Protein AF-A0A139WBG2-F1 (afdb_monomer)

Nearest PDB structures (foldseek):
  6rqj-assembly1_E  TM=6.134E-01  e=6.778E-02  Rhipicephalus pulchellus
  5nb8-assembly2_B  TM=4.251E-01  e=5.035E+00  Rattus norvegicus
  4j34-assembly1_A  TM=3.913E-01  e=3.674E+00  Saccharomyces cerevisiae S288C

Structure (mmCIF, N/CA/C/O backbone):
data_AF-A0A139WBG2-F1
#
_entry.id   AF-A0A139WBG2-F1
#
loop_
_atom_site.group_PDB
_atom_site.id
_atom_site.type_symbol
_atom_site.label_atom_id
_atom_site.label_alt_id
_atom_site.label_comp_id
_atom_site.label_asym_id
_atom_site.label_entity_id
_atom_site.label_seq_id
_atom_site.pdbx_PDB_ins_code
_atom_site.Cartn_x
_atom_site.Cartn_y
_atom_site.Cartn_z
_atom_site.occupancy
_atom_site.B_iso_or_equiv
_atom_site.auth_seq_id
_atom_site.auth_comp_id
_atom_site.auth_asym_id
_atom_site.auth_atom_id
_atom_site.pdbx_PDB_model_num
ATOM 1 N N . MET A 1 1 ? -24.222 24.864 21.098 1.00 53.47 1 MET A N 1
ATOM 2 C CA . MET A 1 1 ? -23.889 23.738 20.200 1.00 53.47 1 MET A CA 1
ATOM 3 C C . MET A 1 1 ? -25.141 22.890 20.053 1.00 53.47 1 MET A C 1
ATOM 5 O O . MET A 1 1 ? -25.664 22.460 21.075 1.00 53.47 1 MET A O 1
ATOM 9 N N . ASN A 1 2 ? -25.688 22.770 18.840 1.00 74.06 2 ASN A N 1
ATOM 10 C CA . ASN A 1 2 ? -26.950 22.060 18.614 1.00 74.06 2 ASN A CA 1
ATOM 11 C C . ASN A 1 2 ? -26.746 20.546 18.732 1.00 74.06 2 ASN A C 1
ATOM 13 O O . ASN A 1 2 ? -25.669 20.030 18.441 1.00 74.06 2 ASN A O 1
ATOM 17 N N . ILE A 1 3 ? -27.803 19.838 19.135 1.00 71.94 3 ILE A N 1
ATOM 18 C CA . ILE A 1 3 ? -27.816 18.375 19.317 1.00 71.94 3 ILE A CA 1
ATOM 19 C C . ILE A 1 3 ? -27.299 17.653 18.060 1.00 71.94 3 ILE A C 1
ATOM 21 O O . ILE A 1 3 ? -26.568 16.668 18.159 1.00 71.94 3 ILE A O 1
ATOM 25 N N . PHE A 1 4 ? -27.594 18.202 16.880 1.00 59.41 4 PHE A N 1
ATOM 26 C CA . PHE A 1 4 ? -27.116 17.696 15.595 1.00 59.41 4 PHE A CA 1
ATOM 27 C C . PHE A 1 4 ? -25.586 17.675 15.486 1.00 59.41 4 PHE A C 1
ATOM 29 O O . PHE A 1 4 ? -25.009 16.691 15.032 1.00 59.41 4 PHE A O 1
ATOM 36 N N . THR A 1 5 ? -24.914 18.726 15.960 1.00 70.00 5 THR A N 1
ATOM 37 C CA . THR A 1 5 ? -23.453 18.842 15.891 1.00 70.00 5 THR A CA 1
ATOM 38 C C . THR A 1 5 ? -22.781 17.830 16.817 1.00 70.00 5 THR A C 1
ATOM 40 O O . THR A 1 5 ? -21.802 17.199 16.435 1.00 70.00 5 THR A O 1
ATOM 43 N N . THR A 1 6 ? -23.338 17.598 18.011 1.00 76.31 6 THR A N 1
ATOM 44 C CA . THR A 1 6 ? -22.822 16.568 18.927 1.00 76.31 6 THR A CA 1
ATOM 45 C C . THR A 1 6 ? -23.033 15.152 18.400 1.00 76.31 6 THR A C 1
ATOM 47 O O . THR A 1 6 ? -22.135 14.325 18.538 1.00 76.31 6 THR A O 1
ATOM 50 N N . VAL A 1 7 ? -24.177 14.867 17.767 1.00 73.12 7 VAL A N 1
ATOM 51 C CA . VAL A 1 7 ? -24.454 13.547 17.174 1.00 73.12 7 VAL A CA 1
ATOM 52 C C . VAL A 1 7 ? -23.533 13.277 15.984 1.00 73.12 7 VAL A C 1
ATOM 54 O O . VAL A 1 7 ? -23.017 12.166 15.864 1.00 73.12 7 VAL A O 1
ATOM 57 N N . LEU A 1 8 ? -23.260 14.283 15.149 1.00 72.25 8 LEU A N 1
ATOM 58 C CA . LEU A 1 8 ? -22.339 14.154 14.019 1.00 72.25 8 LEU A CA 1
ATOM 59 C C . LEU A 1 8 ? -20.903 13.865 14.487 1.00 72.25 8 LEU A C 1
ATOM 61 O O . LEU A 1 8 ? -20.281 12.926 13.997 1.00 72.25 8 LEU A O 1
ATOM 65 N N . ILE A 1 9 ? -20.404 14.609 15.485 1.00 76.69 9 ILE A N 1
ATOM 66 C CA . ILE A 1 9 ? -19.058 14.408 16.052 1.00 76.69 9 ILE A CA 1
ATOM 67 C C . ILE A 1 9 ? -18.934 13.013 16.677 1.00 76.69 9 ILE A C 1
ATOM 69 O O . ILE A 1 9 ? -17.976 12.296 16.397 1.00 76.69 9 ILE A O 1
ATOM 73 N N . LEU A 1 10 ? -19.924 12.584 17.468 1.00 73.69 10 LEU A N 1
ATOM 74 C CA . LEU A 1 10 ? -19.943 11.239 18.050 1.00 73.69 10 LEU A CA 1
ATOM 75 C C . LEU A 1 10 ? -19.968 10.151 16.972 1.00 73.69 10 LEU A C 1
ATOM 77 O O . LEU A 1 10 ? -19.226 9.180 17.077 1.00 73.69 10 LEU A O 1
ATOM 81 N N . SER A 1 11 ? -20.771 10.323 15.921 1.00 72.38 11 SER A N 1
ATOM 82 C CA . SER A 1 11 ? -20.862 9.351 14.824 1.00 72.38 11 SER A CA 1
ATOM 83 C C . SER A 1 11 ? -19.536 9.223 14.071 1.00 72.38 11 SER A C 1
ATOM 85 O O . SER A 1 11 ? -19.094 8.108 13.795 1.00 72.38 11 SER A O 1
ATOM 87 N N . LEU A 1 12 ? -18.852 10.344 13.816 1.00 6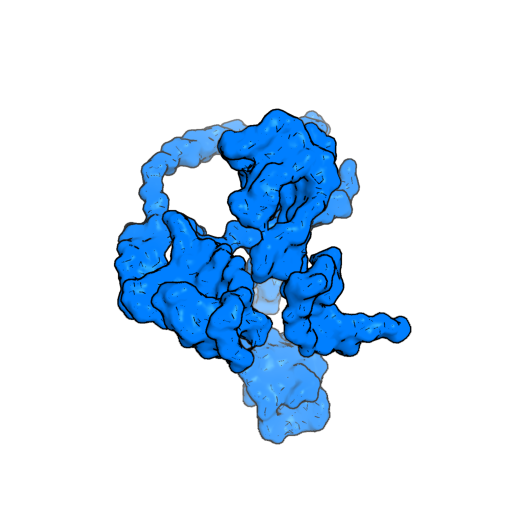9.81 12 LEU A N 1
ATOM 88 C CA . LEU A 1 12 ? -17.524 10.356 13.200 1.00 69.81 12 LEU A CA 1
ATOM 89 C C . LEU A 1 12 ? -16.471 9.699 14.107 1.00 69.81 12 LEU A C 1
ATOM 91 O O . LEU A 1 12 ? -15.699 8.872 13.630 1.00 69.81 12 LEU A O 1
ATOM 95 N N . CYS A 1 13 ? -16.481 9.964 15.419 1.00 68.31 13 CYS A N 1
ATOM 96 C CA . CYS A 1 13 ? -15.581 9.295 16.366 1.00 68.31 13 CYS A CA 1
ATOM 97 C C . CYS A 1 13 ? -15.805 7.772 16.426 1.00 68.31 13 CYS A C 1
ATOM 99 O O . CYS A 1 13 ? -14.842 7.010 16.516 1.00 68.31 13 CYS A O 1
ATOM 101 N N . ILE A 1 14 ? -17.058 7.312 16.361 1.00 66.81 14 ILE A N 1
ATOM 102 C CA . ILE A 1 14 ? -17.399 5.879 16.374 1.00 66.81 14 ILE A CA 1
ATOM 103 C C . ILE A 1 14 ? -16.938 5.192 15.088 1.00 66.81 14 ILE A C 1
ATOM 105 O O . ILE A 1 14 ? -16.367 4.099 15.144 1.00 66.81 14 ILE A O 1
ATOM 109 N N . LEU A 1 15 ? -17.136 5.842 13.939 1.00 62.28 15 LEU A N 1
ATOM 110 C CA . LEU A 1 15 ? -16.690 5.320 12.651 1.00 62.28 15 LEU A CA 1
ATOM 111 C C . LEU A 1 15 ? -15.167 5.109 12.647 1.00 62.28 15 LEU A C 1
ATOM 113 O O . LEU A 1 15 ? -14.704 4.049 12.241 1.00 62.28 15 LEU A O 1
ATOM 117 N N . GLN A 1 16 ? -14.396 6.048 13.204 1.00 60.09 16 GLN A N 1
ATOM 118 C CA . GLN A 1 16 ? -12.930 5.966 13.272 1.00 60.09 16 GLN A CA 1
ATOM 119 C C . GLN A 1 16 ? -12.426 4.895 14.263 1.00 60.09 16 GLN A C 1
ATOM 121 O O . GLN A 1 16 ? -11.514 4.131 13.948 1.00 60.09 16 GLN A O 1
ATOM 126 N N . LEU A 1 17 ? -13.070 4.736 15.428 1.00 58.53 17 LEU A N 1
ATOM 127 C CA . LEU A 1 17 ? -12.736 3.673 16.397 1.00 58.53 17 LEU A CA 1
ATOM 128 C C . LEU A 1 17 ? -12.976 2.253 15.855 1.00 58.53 17 LEU A C 1
ATOM 130 O O . LEU A 1 17 ? -12.392 1.289 16.357 1.00 58.53 17 LEU A O 1
ATOM 134 N N . SER A 1 18 ? -13.822 2.120 14.833 1.00 56.47 18 SER A N 1
ATOM 135 C CA . SER A 1 18 ? -14.112 0.845 14.170 1.00 56.47 18 SER A CA 1
ATOM 136 C C . SER A 1 18 ? -12.921 0.336 13.352 1.00 56.47 18 SER A C 1
ATOM 138 O O . SER A 1 18 ? -12.711 -0.874 13.267 1.00 56.47 18 SER A O 1
ATOM 140 N N . PHE A 1 19 ? -12.105 1.243 12.805 1.00 50.97 19 PHE A N 1
ATOM 141 C CA . PHE A 1 19 ? -10.936 0.896 11.991 1.00 50.97 19 PHE A CA 1
ATOM 142 C C . PHE A 1 19 ? -9.704 0.512 12.829 1.00 50.97 19 PHE A C 1
ATOM 144 O O . PHE A 1 19 ? -8.868 -0.259 12.370 1.00 50.97 19 PHE A O 1
ATOM 151 N N . ALA A 1 20 ? -9.618 0.949 14.089 1.00 49.28 20 ALA A N 1
ATOM 152 C CA . ALA A 1 20 ? -8.428 0.771 14.931 1.00 49.28 20 ALA A CA 1
ATOM 153 C C . ALA A 1 20 ? -8.277 -0.616 15.604 1.00 49.28 20 ALA A C 1
ATOM 155 O O . ALA A 1 20 ? -7.379 -0.804 16.423 1.00 49.28 20 ALA A O 1
ATOM 156 N N . ARG A 1 21 ? -9.157 -1.597 15.338 1.00 48.16 21 ARG A N 1
ATOM 157 C CA . ARG A 1 21 ? -9.234 -2.841 16.143 1.00 48.16 21 ARG A CA 1
ATOM 158 C C . ARG A 1 21 ? -8.716 -4.127 15.511 1.00 48.16 21 ARG A C 1
ATOM 160 O O . ARG A 1 21 ? -8.823 -5.183 16.139 1.00 48.16 21 ARG A O 1
ATOM 167 N N . THR A 1 22 ? -8.119 -4.096 14.329 1.00 51.75 22 THR A N 1
ATOM 168 C CA . THR A 1 22 ? -7.487 -5.307 13.793 1.00 51.75 22 THR A CA 1
ATOM 169 C C . THR A 1 22 ? -6.035 -5.389 14.255 1.00 51.75 22 THR A C 1
ATOM 171 O O . THR A 1 22 ? -5.170 -4.747 13.679 1.00 51.75 22 THR A O 1
ATOM 174 N N . ASN A 1 23 ? -5.754 -6.228 15.263 1.00 61.41 23 ASN A N 1
ATOM 175 C CA . ASN A 1 23 ? -4.396 -6.558 15.747 1.00 61.41 23 ASN A CA 1
ATOM 176 C C . ASN A 1 23 ? -3.537 -7.343 14.720 1.00 61.41 23 ASN A C 1
ATOM 178 O O . ASN A 1 23 ? -2.612 -8.060 15.104 1.00 61.41 23 ASN A O 1
ATOM 182 N N . LEU A 1 24 ? -3.874 -7.287 13.429 1.00 64.44 24 LEU A N 1
ATOM 183 C CA . LEU A 1 24 ? -3.056 -7.865 12.370 1.00 64.44 24 LEU A CA 1
ATOM 184 C C . LEU A 1 24 ? -2.164 -6.770 11.806 1.00 64.44 24 LEU A C 1
ATOM 186 O O . LEU A 1 24 ? -2.666 -5.776 11.281 1.00 64.44 24 LEU A O 1
ATOM 190 N N . LYS A 1 25 ? -0.854 -6.999 11.872 1.00 79.81 25 LYS A N 1
ATOM 191 C CA . LYS A 1 25 ? 0.094 -6.264 11.048 1.00 79.81 25 LYS A CA 1
ATOM 192 C C . LYS A 1 25 ? -0.025 -6.838 9.641 1.00 79.81 25 LYS A C 1
ATOM 194 O O . LYS A 1 25 ? 0.056 -8.053 9.454 1.00 79.81 25 LYS A O 1
ATOM 199 N N . TRP A 1 26 ? -0.286 -5.978 8.671 1.00 84.12 26 TRP A N 1
ATOM 200 C CA . TRP A 1 26 ? -0.299 -6.362 7.272 1.00 84.12 26 TRP A CA 1
ATOM 201 C C . TRP A 1 26 ? 0.645 -5.452 6.500 1.00 84.12 26 TRP A C 1
ATOM 203 O O . TRP A 1 26 ? 0.724 -4.257 6.777 1.00 84.12 26 TRP A O 1
ATOM 213 N N . THR A 1 27 ? 1.352 -6.034 5.543 1.00 86.50 27 THR A N 1
ATOM 214 C CA . THR A 1 27 ? 2.275 -5.322 4.661 1.00 86.50 27 THR A CA 1
ATOM 215 C C . TH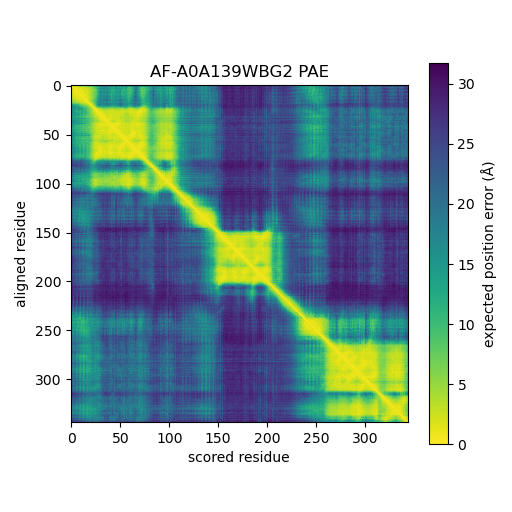R A 1 27 ? 1.857 -5.624 3.234 1.00 86.50 27 THR A C 1
ATOM 217 O O . THR A 1 27 ? 1.818 -6.789 2.839 1.00 86.50 27 THR A O 1
ATOM 220 N N . LEU A 1 28 ? 1.498 -4.595 2.468 1.00 91.00 28 LEU A N 1
ATOM 221 C CA . LEU A 1 28 ? 1.218 -4.738 1.042 1.00 91.00 28 LEU A CA 1
ATOM 222 C C . LEU A 1 28 ? 2.518 -4.550 0.257 1.00 91.00 28 LEU A C 1
ATOM 224 O O . LEU A 1 28 ? 3.119 -3.481 0.291 1.00 91.00 28 LEU A O 1
ATOM 228 N N . MET A 1 29 ? 2.931 -5.594 -0.447 1.00 90.06 29 MET A N 1
ATOM 229 C CA . MET A 1 29 ? 4.071 -5.613 -1.353 1.00 90.06 29 MET A CA 1
ATOM 230 C C . MET A 1 29 ? 3.579 -5.456 -2.790 1.00 90.06 29 MET A C 1
ATOM 232 O O . MET A 1 29 ? 2.580 -6.062 -3.187 1.00 90.06 29 MET A O 1
ATOM 236 N N . LYS A 1 30 ? 4.292 -4.648 -3.572 1.00 90.12 30 LYS A N 1
ATOM 237 C CA . LYS A 1 30 ? 3.992 -4.422 -4.990 1.00 90.12 30 LYS A CA 1
ATOM 238 C C . LYS A 1 30 ? 4.254 -5.681 -5.832 1.00 90.12 30 LYS A C 1
ATOM 240 O O . LYS A 1 30 ? 4.982 -6.567 -5.382 1.00 90.12 30 LYS A O 1
ATOM 245 N N . PRO A 1 31 ? 3.673 -5.778 -7.043 1.00 91.12 31 PRO A N 1
ATOM 246 C CA . PRO A 1 31 ? 3.955 -6.881 -7.951 1.00 91.12 31 PRO A CA 1
ATOM 247 C C . PRO A 1 31 ? 5.451 -6.974 -8.271 1.00 91.12 31 PRO A C 1
ATOM 249 O O . PRO A 1 31 ? 6.064 -6.003 -8.701 1.00 91.12 31 PRO A O 1
ATOM 252 N N . HIS A 1 32 ? 6.037 -8.151 -8.066 1.00 92.31 32 HIS A N 1
ATOM 253 C CA . HIS A 1 32 ? 7.460 -8.373 -8.317 1.00 92.31 32 HIS A CA 1
ATOM 254 C C . HIS A 1 32 ? 7.741 -8.570 -9.825 1.00 92.31 32 HIS A C 1
ATOM 256 O O . HIS A 1 32 ? 6.946 -9.250 -10.486 1.00 92.31 32 HIS A O 1
ATOM 262 N N . PRO A 1 33 ? 8.871 -8.078 -10.380 1.00 90.31 33 PRO A N 1
ATOM 263 C CA . PRO A 1 33 ? 9.203 -8.216 -11.807 1.00 90.31 33 PRO A CA 1
ATOM 264 C C . PRO A 1 33 ? 9.242 -9.665 -12.309 1.00 90.31 33 PRO A C 1
ATOM 266 O O . PRO A 1 33 ? 8.853 -9.951 -13.436 1.00 90.31 33 PRO A O 1
ATOM 269 N N . TRP A 1 34 ? 9.662 -10.606 -11.460 1.00 93.69 34 TRP A N 1
ATOM 270 C CA . TRP A 1 34 ? 9.711 -12.038 -11.794 1.00 93.69 34 TRP A CA 1
ATOM 271 C C . TRP A 1 34 ? 8.370 -12.768 -11.667 1.00 93.69 34 TRP A C 1
ATOM 273 O O . TRP A 1 34 ? 8.331 -13.996 -11.721 1.00 93.69 34 TRP A O 1
ATOM 283 N N . ARG A 1 35 ? 7.249 -12.067 -11.469 1.00 93.81 35 ARG A N 1
ATOM 284 C CA . ARG A 1 35 ? 5.938 -12.723 -11.421 1.00 93.81 35 ARG A CA 1
ATOM 285 C C . ARG A 1 35 ? 5.577 -13.331 -12.780 1.00 93.81 35 ARG A C 1
ATOM 287 O O . ARG A 1 35 ? 5.880 -12.783 -13.834 1.00 93.81 35 ARG A O 1
ATOM 294 N N . LYS A 1 36 ? 4.859 -14.453 -12.754 1.00 92.81 36 LYS A N 1
ATOM 295 C CA . LYS A 1 36 ? 4.222 -15.017 -13.954 1.00 92.81 36 LYS A CA 1
ATOM 296 C C . LYS A 1 36 ? 2.841 -14.387 -14.137 1.00 92.81 36 LYS A C 1
ATOM 298 O O . LYS A 1 36 ? 2.217 -13.990 -13.155 1.00 92.81 36 LYS A O 1
ATOM 303 N N . VAL A 1 37 ? 2.351 -14.326 -15.376 1.00 88.88 37 VAL A N 1
ATOM 304 C CA . VAL A 1 37 ? 0.994 -13.837 -15.679 1.00 88.88 37 VAL A CA 1
ATOM 305 C C . VAL A 1 37 ? -0.029 -14.612 -14.839 1.00 88.88 37 VAL A C 1
ATOM 307 O O . VAL A 1 37 ? -0.014 -15.843 -14.815 1.00 88.88 37 VAL A O 1
ATOM 310 N N . GLY A 1 38 ? -0.877 -13.891 -14.100 1.00 88.69 38 GLY A N 1
ATOM 311 C CA . GLY A 1 38 ? -1.881 -14.481 -13.207 1.00 88.69 38 GLY A CA 1
ATOM 312 C C . GLY A 1 38 ? -1.326 -15.143 -11.938 1.00 88.69 38 GLY A C 1
ATOM 313 O O . GLY A 1 38 ? -2.026 -15.939 -11.317 1.00 88.69 38 GLY A O 1
ATOM 314 N N . ARG A 1 39 ? -0.076 -14.864 -11.549 1.00 95.25 39 ARG A N 1
ATOM 315 C CA . ARG A 1 39 ? 0.541 -15.329 -10.295 1.00 95.25 39 ARG A CA 1
ATOM 316 C C . ARG A 1 39 ? 1.291 -14.189 -9.614 1.00 95.25 39 ARG A C 1
ATOM 318 O O . ARG A 1 39 ? 1.615 -13.183 -10.243 1.00 95.25 39 ARG A O 1
ATOM 325 N N . CYS A 1 40 ? 1.615 -14.377 -8.342 1.00 96.94 40 CYS A N 1
ATOM 326 C CA . CYS A 1 40 ? 2.511 -13.480 -7.621 1.00 96.94 40 CYS A CA 1
ATOM 327 C C . CYS A 1 40 ? 3.881 -14.129 -7.429 1.00 96.94 40 CYS A C 1
ATOM 329 O O . CYS A 1 40 ? 4.053 -15.332 -7.646 1.00 96.94 40 CYS A O 1
ATOM 331 N N . TYR A 1 41 ? 4.862 -13.328 -7.029 1.00 96.88 41 TYR A N 1
ATOM 332 C CA . TYR A 1 41 ? 6.179 -13.803 -6.625 1.00 96.88 41 TYR A CA 1
ATOM 333 C C . TYR A 1 41 ? 6.590 -13.094 -5.333 1.00 96.88 41 TYR A C 1
ATOM 335 O O . TYR A 1 41 ? 6.390 -11.887 -5.213 1.00 96.88 41 TYR A O 1
ATOM 343 N N . HIS A 1 42 ? 7.125 -13.850 -4.379 1.00 96.75 42 HIS A N 1
ATOM 344 C CA . HIS A 1 42 ? 7.687 -13.354 -3.126 1.00 96.75 42 HIS A CA 1
ATOM 345 C C . HIS A 1 42 ? 9.115 -13.885 -2.993 1.00 96.75 42 HIS A C 1
ATOM 347 O O . HIS A 1 42 ? 9.337 -15.063 -3.253 1.00 96.75 42 HIS A O 1
ATOM 353 N N . GLU A 1 43 ? 10.064 -13.057 -2.557 1.00 94.25 43 GLU A N 1
ATOM 354 C CA . GLU A 1 43 ? 11.495 -13.405 -2.518 1.00 94.25 43 GLU A CA 1
ATOM 355 C C . GLU A 1 43 ? 11.767 -14.706 -1.748 1.00 94.25 43 GLU A C 1
ATOM 357 O O . GLU A 1 43 ? 12.376 -15.623 -2.290 1.00 94.25 43 GLU A O 1
ATOM 362 N N . ASP A 1 44 ? 11.205 -14.837 -0.544 1.00 95.44 44 ASP A N 1
ATOM 363 C CA . ASP A 1 44 ? 11.402 -16.033 0.291 1.00 95.44 44 ASP A CA 1
ATOM 364 C C . ASP A 1 44 ? 10.579 -17.273 -0.109 1.00 95.44 44 ASP A C 1
ATOM 366 O O . ASP A 1 44 ? 10.909 -18.384 0.304 1.00 95.44 44 ASP A O 1
ATOM 370 N N . TYR A 1 45 ? 9.468 -17.107 -0.840 1.00 96.00 45 TYR A N 1
ATOM 371 C CA . TYR A 1 45 ? 8.483 -18.187 -1.072 1.00 96.00 45 TYR A CA 1
ATOM 372 C C . TYR A 1 45 ? 8.271 -18.518 -2.552 1.00 96.00 45 TYR A C 1
ATOM 374 O O . TYR A 1 45 ? 7.475 -19.395 -2.887 1.00 96.00 45 TYR A O 1
ATOM 382 N N . GLY A 1 46 ? 8.969 -17.823 -3.448 1.00 96.88 46 GLY A N 1
ATOM 383 C CA . GLY A 1 46 ? 8.856 -17.995 -4.887 1.00 96.88 46 GLY A CA 1
ATOM 384 C C . GLY A 1 46 ? 7.468 -17.641 -5.421 1.00 96.88 46 GLY A C 1
ATOM 385 O O . GLY A 1 46 ? 6.840 -16.658 -5.019 1.00 96.88 46 GLY A O 1
ATOM 386 N N . HIS A 1 47 ? 6.988 -18.432 -6.382 1.00 96.75 47 HIS A N 1
ATOM 387 C CA . HIS A 1 47 ? 5.713 -18.180 -7.046 1.00 96.75 47 HIS A CA 1
ATOM 388 C C . HIS A 1 47 ? 4.512 -18.587 -6.193 1.00 96.75 47 HIS A C 1
ATOM 390 O O . HIS A 1 47 ? 4.371 -19.744 -5.804 1.00 96.75 47 HIS A O 1
ATOM 396 N N . LEU A 1 48 ? 3.580 -17.654 -6.020 1.00 96.81 48 LEU A N 1
ATOM 397 C CA . LEU A 1 48 ? 2.341 -17.852 -5.276 1.00 96.81 48 LEU A CA 1
ATOM 398 C C . LEU A 1 48 ? 1.146 -17.895 -6.233 1.00 96.81 48 LEU A C 1
ATOM 400 O O . LEU A 1 48 ? 1.026 -17.068 -7.144 1.00 96.81 48 LEU A O 1
ATOM 404 N N . SER A 1 49 ? 0.241 -18.844 -6.004 1.00 96.62 49 SER A N 1
ATOM 405 C CA . SER A 1 49 ? -1.074 -18.872 -6.652 1.00 96.62 49 SER A CA 1
ATOM 406 C C . SER A 1 49 ? -1.967 -17.760 -6.101 1.00 96.62 49 SER A C 1
ATOM 408 O O . SER A 1 49 ? -1.878 -17.426 -4.920 1.00 96.62 49 SER A O 1
ATOM 410 N N . VAL A 1 50 ? -2.849 -17.210 -6.940 1.00 95.69 50 VAL A N 1
ATOM 411 C CA . VAL A 1 50 ? -3.839 -16.203 -6.523 1.00 95.69 50 VAL A CA 1
ATOM 412 C C . VAL A 1 50 ? -4.707 -16.756 -5.395 1.00 95.69 50 VAL A C 1
ATOM 414 O O . VAL A 1 50 ? -5.202 -17.880 -5.474 1.00 95.69 50 VAL A O 1
ATOM 417 N N . GLY A 1 51 ? -4.902 -15.957 -4.346 1.00 95.62 51 GLY A N 1
ATOM 418 C CA . GLY A 1 51 ? -5.605 -16.367 -3.134 1.00 95.62 51 GLY A CA 1
ATOM 419 C C . GLY A 1 51 ? -4.740 -16.255 -1.884 1.00 95.62 51 GLY A C 1
ATOM 420 O O . GLY A 1 51 ? -3.721 -15.569 -1.870 1.00 95.62 51 GLY A O 1
ATOM 421 N N . LYS A 1 52 ? -5.197 -16.876 -0.795 1.00 95.38 52 LYS A N 1
ATOM 422 C CA . LYS A 1 52 ? -4.497 -16.885 0.492 1.00 95.38 52 LYS A CA 1
ATOM 423 C C . LYS A 1 52 ? -3.710 -18.189 0.632 1.00 95.38 52 LYS A C 1
ATOM 425 O O . LYS A 1 52 ? -4.306 -19.258 0.543 1.00 95.38 52 LYS A O 1
ATOM 430 N N . THR A 1 53 ? -2.425 -18.078 0.940 1.00 96.12 53 THR A N 1
ATOM 431 C CA . THR A 1 53 ? -1.521 -19.196 1.223 1.00 96.12 53 THR A CA 1
ATOM 432 C C . THR A 1 53 ? -1.019 -19.065 2.657 1.00 96.12 53 THR A C 1
ATOM 434 O O . THR A 1 53 ? -0.477 -18.026 3.036 1.00 96.12 53 THR A O 1
ATOM 437 N N . GLU A 1 54 ? -1.232 -20.090 3.478 1.00 95.31 54 GLU A N 1
ATOM 438 C CA . GLU A 1 54 ? -0.644 -20.164 4.821 1.00 95.31 54 GLU A CA 1
ATOM 439 C C . GLU A 1 54 ? 0.741 -20.801 4.715 1.00 95.31 54 GLU A C 1
ATOM 441 O O . GLU A 1 54 ? 0.921 -21.757 3.961 1.00 95.31 54 GLU A O 1
ATOM 446 N N . ILE A 1 55 ? 1.727 -20.235 5.411 1.00 94.81 55 ILE A N 1
ATOM 447 C CA . ILE A 1 55 ? 3.111 -20.705 5.321 1.00 94.81 55 ILE A CA 1
ATOM 448 C C . ILE A 1 55 ? 3.335 -21.756 6.394 1.00 94.81 55 ILE A C 1
ATOM 450 O O . ILE A 1 55 ? 3.262 -21.462 7.584 1.00 94.81 55 ILE A O 1
ATOM 454 N N . GLU A 1 56 ? 3.603 -22.986 5.974 1.00 92.12 56 GLU A N 1
ATOM 455 C CA . GLU A 1 56 ? 3.835 -24.089 6.897 1.00 92.12 56 GLU A CA 1
ATOM 456 C C . GLU A 1 56 ? 5.030 -23.795 7.818 1.00 92.12 56 GLU A C 1
ATOM 458 O O . GLU A 1 56 ? 6.056 -23.258 7.396 1.00 92.12 56 GLU A O 1
ATOM 463 N N . GLY A 1 57 ? 4.869 -24.077 9.112 1.00 91.31 57 GLY A N 1
ATOM 464 C CA . GLY A 1 57 ? 5.896 -23.821 10.123 1.00 91.31 57 GLY A CA 1
ATOM 465 C C . GLY A 1 57 ? 6.103 -22.345 10.489 1.00 91.31 57 GLY A C 1
ATOM 466 O O . GLY A 1 57 ? 6.896 -22.059 11.386 1.00 91.31 57 GLY A O 1
ATOM 467 N N . LYS A 1 58 ? 5.386 -21.399 9.866 1.00 92.38 58 LYS A N 1
ATOM 468 C CA . LYS A 1 58 ? 5.413 -19.977 10.236 1.00 92.38 58 LYS A CA 1
ATOM 469 C C . LYS A 1 58 ? 4.007 -19.487 10.566 1.00 92.38 58 LYS A C 1
ATOM 471 O O . LYS A 1 58 ? 3.044 -19.750 9.858 1.00 92.38 58 LYS A O 1
ATOM 476 N N . CYS A 1 59 ? 3.874 -18.697 11.628 1.00 93.19 59 CYS A N 1
ATOM 477 C CA . CYS A 1 59 ? 2.580 -18.127 11.998 1.00 93.19 59 CYS A CA 1
ATOM 478 C C . CYS A 1 59 ? 2.248 -16.862 11.188 1.00 93.19 59 CYS A C 1
ATOM 480 O O . CYS A 1 59 ? 2.121 -15.761 11.725 1.00 93.19 59 CYS A O 1
ATOM 482 N N . MET A 1 60 ? 2.126 -17.019 9.874 1.00 94.31 60 MET A N 1
ATOM 483 C CA . MET A 1 60 ? 1.806 -15.938 8.947 1.00 94.31 60 MET A CA 1
ATOM 484 C C . MET A 1 60 ? 1.077 -16.462 7.712 1.00 94.31 60 MET A C 1
ATOM 486 O O . MET A 1 60 ? 1.081 -17.659 7.422 1.00 94.31 60 MET A O 1
ATOM 490 N N . ALA A 1 61 ? 0.441 -15.556 6.977 1.00 95.81 61 ALA A N 1
ATOM 491 C CA . ALA A 1 61 ? -0.192 -15.883 5.707 1.00 95.81 61 ALA A CA 1
ATOM 492 C C . ALA A 1 61 ? 0.162 -14.848 4.645 1.00 95.81 61 ALA A C 1
ATOM 494 O O . ALA A 1 61 ? 0.239 -13.656 4.931 1.00 95.81 61 ALA A O 1
ATOM 495 N N . LEU A 1 62 ? 0.307 -15.302 3.408 1.00 97.00 62 LEU A N 1
ATOM 496 C CA . LEU A 1 62 ? 0.432 -14.449 2.234 1.00 97.00 62 LEU A CA 1
ATOM 497 C C . LEU A 1 62 ? -0.903 -14.440 1.497 1.00 97.00 62 LEU A C 1
ATOM 499 O O . LEU A 1 62 ? -1.605 -15.450 1.443 1.00 97.00 62 LEU A O 1
ATOM 503 N N . ARG A 1 63 ? -1.266 -13.310 0.903 1.00 97.12 63 ARG A N 1
ATOM 504 C CA . ARG A 1 63 ? -2.366 -13.231 -0.054 1.00 97.12 63 ARG A CA 1
ATOM 505 C C . ARG A 1 63 ? -1.854 -12.665 -1.360 1.00 97.12 63 ARG A C 1
ATOM 507 O O . ARG A 1 63 ? -1.475 -11.502 -1.405 1.00 97.12 63 ARG A O 1
ATOM 514 N N . CYS A 1 64 ? -1.877 -13.488 -2.395 1.00 97.12 64 CYS A N 1
ATOM 515 C CA . CYS A 1 64 ? -1.618 -13.075 -3.760 1.00 97.12 64 CYS A CA 1
ATOM 516 C C . CYS A 1 64 ? -2.900 -12.493 -4.364 1.00 97.12 64 CYS A C 1
ATOM 518 O O . CYS A 1 64 ? -3.943 -13.160 -4.389 1.00 97.12 64 CYS A O 1
ATOM 520 N N . HIS A 1 65 ? -2.829 -11.247 -4.819 1.00 94.44 65 HIS A N 1
ATOM 521 C CA . HIS A 1 65 ? -3.925 -10.559 -5.494 1.00 94.44 65 HIS A CA 1
ATOM 522 C C . HIS A 1 65 ? -3.835 -10.743 -7.019 1.00 94.44 65 HIS A C 1
ATOM 524 O O . HIS A 1 65 ? -2.759 -11.038 -7.542 1.00 94.44 65 HIS A O 1
ATOM 530 N N . PRO A 1 66 ? -4.949 -10.580 -7.760 1.00 91.69 66 PRO A N 1
ATOM 531 C CA . PRO A 1 66 ? -4.961 -10.748 -9.217 1.00 91.69 66 PRO A CA 1
ATOM 532 C C . PRO A 1 66 ? -4.020 -9.803 -9.980 1.00 91.69 66 PRO A C 1
ATOM 534 O O . PRO A 1 66 ? -3.534 -10.155 -11.050 1.00 91.69 66 PRO A O 1
ATOM 537 N N . ASP A 1 67 ? -3.730 -8.631 -9.415 1.00 87.75 67 ASP A N 1
ATOM 538 C CA . ASP A 1 67 ? -2.794 -7.644 -9.969 1.00 87.75 67 ASP A CA 1
ATOM 539 C C . ASP A 1 67 ? -1.313 -8.062 -9.830 1.00 87.75 67 ASP A C 1
ATOM 541 O O . ASP A 1 67 ? -0.424 -7.426 -10.393 1.00 87.75 67 ASP A O 1
ATOM 545 N N . GLY A 1 68 ? -1.032 -9.160 -9.120 1.00 91.06 68 GLY A N 1
ATOM 546 C CA . GLY A 1 68 ? 0.312 -9.657 -8.839 1.00 91.06 68 GLY A CA 1
ATOM 547 C C . GLY A 1 68 ? 0.918 -9.140 -7.534 1.00 91.06 68 GLY A C 1
ATOM 548 O O . GLY A 1 68 ? 2.028 -9.557 -7.199 1.00 91.06 68 GLY A O 1
ATOM 549 N N . SER A 1 69 ? 0.223 -8.263 -6.802 1.00 91.06 69 SER A N 1
ATOM 550 C CA . SER A 1 69 ? 0.662 -7.767 -5.496 1.00 91.06 69 SER A CA 1
ATOM 551 C C . SER A 1 69 ? 0.485 -8.833 -4.411 1.00 91.06 69 SER A C 1
ATOM 553 O O . SER A 1 69 ? -0.369 -9.723 -4.504 1.00 91.06 69 SER A O 1
ATOM 555 N N . VAL A 1 70 ? 1.300 -8.759 -3.357 1.00 96.56 70 VAL A N 1
ATOM 556 C CA . VAL A 1 70 ? 1.274 -9.726 -2.251 1.00 96.56 70 VAL A CA 1
ATOM 557 C C . VAL A 1 70 ? 1.011 -8.996 -0.945 1.00 96.56 70 VAL A C 1
ATOM 559 O O . VAL A 1 70 ? 1.726 -8.073 -0.585 1.00 96.56 70 VAL A O 1
ATOM 562 N N . THR A 1 71 ? -0.008 -9.404 -0.194 1.00 94.81 71 THR A N 1
ATOM 563 C CA . THR A 1 71 ? -0.188 -8.946 1.190 1.00 94.81 71 THR A CA 1
ATOM 564 C C . THR A 1 71 ? 0.354 -9.984 2.156 1.00 94.81 71 THR A C 1
ATOM 566 O O . THR A 1 71 ? -0.154 -11.104 2.203 1.00 94.81 71 THR A O 1
ATOM 569 N N . LEU A 1 72 ? 1.343 -9.600 2.953 1.00 95.12 72 LEU A N 1
ATOM 570 C CA . LEU A 1 72 ? 1.837 -10.384 4.077 1.00 95.12 72 LEU A CA 1
ATOM 571 C C . LEU A 1 72 ? 1.008 -10.063 5.321 1.00 95.12 72 LEU A C 1
ATOM 573 O O . LEU A 1 72 ? 0.850 -8.900 5.682 1.00 95.12 72 LEU A O 1
ATOM 577 N N . PHE A 1 73 ? 0.483 -11.093 5.974 1.00 92.56 73 PHE A N 1
ATOM 578 C CA . PHE A 1 73 ? -0.227 -11.002 7.241 1.00 92.56 73 PHE A CA 1
ATOM 579 C C . PHE A 1 73 ? 0.612 -11.640 8.342 1.00 92.56 73 PHE A C 1
ATOM 581 O O . PHE A 1 73 ? 0.802 -12.856 8.350 1.00 92.56 73 PHE A O 1
ATOM 588 N N . GLU A 1 74 ? 1.041 -10.831 9.303 1.00 90.81 74 GLU A N 1
ATOM 589 C CA . GLU A 1 74 ? 1.813 -11.269 10.464 1.00 90.81 74 GLU A CA 1
ATOM 590 C C . GLU A 1 74 ? 0.988 -11.104 11.745 1.00 90.81 74 GLU A C 1
ATOM 592 O O . GLU A 1 74 ? 0.022 -10.330 11.817 1.00 90.81 74 GLU A O 1
ATOM 597 N N . CYS A 1 75 ? 1.382 -11.816 12.798 1.00 87.44 75 CYS A N 1
ATOM 598 C CA . CYS A 1 75 ? 0.876 -11.513 14.129 1.00 87.44 75 CYS A CA 1
ATOM 599 C C . CYS A 1 75 ? 1.370 -10.125 14.553 1.00 87.44 75 CYS A C 1
ATOM 601 O O . CYS A 1 75 ? 2.565 -9.842 14.508 1.00 87.44 75 CYS A O 1
ATOM 603 N N . GLY A 1 76 ? 0.455 -9.251 14.982 1.00 79.12 76 GLY A N 1
ATOM 604 C CA . GLY A 1 76 ? 0.850 -7.996 15.612 1.00 79.12 76 GLY A CA 1
ATOM 605 C C . GLY A 1 76 ? 1.630 -8.247 16.912 1.00 79.12 76 GLY A C 1
ATOM 606 O O . GLY A 1 76 ? 1.443 -9.289 17.546 1.00 79.12 76 GLY A O 1
ATOM 607 N N . PRO A 1 77 ? 2.454 -7.283 17.362 1.00 67.75 77 PRO A N 1
ATOM 608 C CA . PRO A 1 77 ? 3.306 -7.438 18.544 1.00 67.75 77 PRO A CA 1
ATOM 609 C C . PRO A 1 77 ? 2.515 -7.691 19.835 1.00 67.75 77 PRO A C 1
ATOM 611 O O . PRO A 1 77 ? 3.058 -8.227 20.796 1.00 67.75 77 PRO A O 1
ATOM 614 N N . ARG 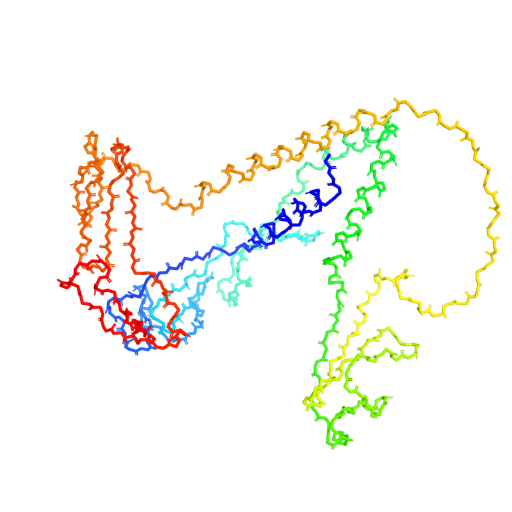A 1 78 ? 1.228 -7.310 19.883 1.00 61.03 78 ARG A N 1
ATOM 615 C CA . ARG A 1 78 ? 0.326 -7.571 21.013 1.00 61.03 78 ARG A CA 1
ATOM 616 C C . ARG A 1 78 ? -1.099 -7.771 20.516 1.00 61.03 78 ARG A C 1
ATOM 618 O O . ARG A 1 78 ? -1.783 -6.810 20.171 1.00 61.03 78 ARG A O 1
ATOM 625 N N . ILE A 1 79 ? -1.588 -9.008 20.516 1.00 54.09 79 ILE A N 1
ATOM 626 C CA . ILE A 1 79 ? -3.020 -9.255 20.331 1.00 54.09 79 ILE A CA 1
ATOM 627 C C . ILE A 1 79 ? -3.711 -8.987 21.666 1.00 54.09 79 ILE A C 1
ATOM 629 O O . ILE A 1 79 ? -3.911 -9.895 22.471 1.00 54.09 79 ILE A O 1
ATOM 633 N N . PHE A 1 80 ? -4.112 -7.736 21.901 1.00 51.81 80 PHE A N 1
ATOM 634 C CA . PHE A 1 80 ? -5.036 -7.428 22.987 1.00 51.81 80 PHE A CA 1
ATOM 635 C C . PHE A 1 80 ? -6.410 -7.961 22.601 1.00 51.81 80 PHE A C 1
ATOM 637 O O . PHE A 1 80 ? -7.231 -7.286 21.974 1.00 51.81 80 PHE A O 1
ATOM 644 N N . LYS A 1 81 ? -6.675 -9.218 22.956 1.00 48.00 81 LYS A N 1
ATOM 645 C CA . LYS A 1 81 ? -8.040 -9.722 22.938 1.00 48.00 81 LYS A CA 1
ATOM 646 C C . LYS A 1 81 ? -8.765 -8.994 24.062 1.00 48.00 81 LYS A C 1
ATOM 648 O O . LYS A 1 81 ? -8.509 -9.242 25.235 1.00 48.00 81 LYS A O 1
ATOM 653 N N . GLY A 1 82 ? -9.666 -8.081 23.704 1.00 48.06 82 GLY A N 1
ATOM 654 C CA . GLY A 1 82 ? -10.633 -7.503 24.631 1.00 48.06 82 GLY A CA 1
ATOM 655 C C . GLY A 1 82 ? -11.555 -8.602 25.155 1.00 48.06 82 GLY A C 1
ATOM 656 O O . GLY A 1 82 ? -12.673 -8.763 24.682 1.00 48.06 82 GLY A O 1
ATOM 657 N N . MET A 1 83 ? -11.073 -9.418 26.084 1.00 45.50 83 MET A N 1
ATOM 658 C CA . MET A 1 83 ? -11.819 -10.507 26.688 1.00 45.50 83 MET A CA 1
ATOM 659 C C . MET A 1 83 ? -11.458 -10.563 28.162 1.00 45.50 83 MET A C 1
ATOM 661 O O . MET A 1 83 ? -10.316 -10.805 28.534 1.00 45.50 83 MET A O 1
ATOM 665 N N . ARG A 1 84 ? -12.479 -10.395 29.004 1.00 48.69 84 ARG A N 1
ATOM 666 C CA . ARG A 1 84 ? -12.454 -10.513 30.472 1.00 48.69 84 ARG A CA 1
ATOM 667 C C . ARG A 1 84 ? -12.091 -11.931 30.976 1.00 48.69 84 ARG A C 1
ATOM 669 O O . ARG A 1 84 ? -12.494 -12.308 32.067 1.00 48.69 84 ARG A O 1
ATOM 676 N N . ARG A 1 85 ? -11.410 -12.743 30.159 1.00 53.12 85 ARG A N 1
ATOM 677 C CA . ARG A 1 85 ? -10.992 -14.134 30.406 1.00 53.12 85 ARG A CA 1
ATOM 678 C C . ARG A 1 85 ? -9.721 -14.476 29.618 1.00 53.12 85 ARG A C 1
ATOM 680 O O . ARG A 1 85 ? -9.656 -15.508 28.957 1.00 53.12 85 ARG A O 1
ATOM 687 N N . CYS A 1 86 ? -8.732 -13.592 29.614 1.00 60.69 86 CYS A N 1
ATOM 688 C CA . CYS A 1 86 ? -7.391 -13.994 29.205 1.00 60.69 86 CYS A CA 1
ATOM 689 C C . CYS A 1 86 ? -6.768 -14.700 30.416 1.00 60.69 86 CYS A C 1
ATOM 691 O O . CYS A 1 86 ? -6.422 -14.039 31.388 1.00 60.69 86 CYS A O 1
ATOM 693 N N . VAL A 1 87 ? -6.798 -16.037 30.430 1.00 58.50 87 VAL A N 1
ATOM 694 C CA . VAL A 1 87 ? -6.475 -16.832 31.632 1.00 58.50 87 VAL A CA 1
ATOM 695 C C . VAL A 1 87 ? -4.974 -17.111 31.739 1.00 58.50 87 VAL A C 1
ATOM 697 O O . VAL A 1 87 ? -4.457 -17.157 32.849 1.00 58.50 87 VAL A O 1
ATOM 700 N N . ARG A 1 88 ? -4.273 -17.277 30.609 1.00 65.25 88 ARG A N 1
ATOM 701 C CA . ARG A 1 88 ? -2.816 -17.465 30.533 1.00 65.25 88 ARG A CA 1
ATOM 702 C C . ARG A 1 88 ? -2.290 -16.961 29.197 1.00 65.25 88 ARG A C 1
ATOM 704 O O . ARG A 1 88 ? -2.997 -17.069 28.191 1.00 65.25 88 ARG A O 1
ATOM 711 N N . GLU A 1 89 ? -1.065 -16.441 29.205 1.00 74.38 89 GLU A N 1
ATOM 712 C CA . GLU A 1 89 ? -0.335 -16.172 27.971 1.00 74.38 89 GLU A CA 1
ATOM 713 C C . GLU A 1 89 ? -0.244 -17.452 27.148 1.00 74.38 89 GLU A C 1
ATOM 715 O O . GLU A 1 89 ? -0.014 -18.541 27.683 1.00 74.38 89 GLU A O 1
ATOM 720 N N . LYS A 1 90 ? -0.480 -17.325 25.845 1.00 79.62 90 LYS A N 1
ATOM 721 C CA . LYS A 1 90 ? -0.362 -18.451 24.928 1.00 79.62 90 LYS A CA 1
ATOM 722 C C . LYS A 1 90 ? 0.879 -18.239 24.062 1.00 79.62 90 LYS A C 1
ATOM 724 O O . LYS A 1 90 ? 0.912 -17.221 23.361 1.00 79.62 90 LYS A O 1
ATOM 729 N N . PRO A 1 91 ? 1.865 -19.156 24.097 1.00 81.94 91 PRO A N 1
ATOM 730 C CA . PRO A 1 91 ? 3.042 -19.056 23.246 1.00 81.94 91 PRO A CA 1
ATOM 731 C C . PRO A 1 91 ? 2.661 -19.201 21.767 1.00 81.94 91 PRO A C 1
ATOM 733 O O . PRO A 1 91 ? 1.570 -19.668 21.427 1.00 81.94 91 PRO A O 1
ATOM 736 N N . LEU A 1 92 ? 3.575 -18.781 20.891 1.00 84.12 92 LEU A N 1
ATOM 737 C CA . LEU A 1 92 ? 3.474 -18.997 19.451 1.00 84.12 92 LEU A CA 1
ATOM 738 C C . LEU A 1 92 ? 3.409 -20.508 19.171 1.00 84.12 92 LEU A C 1
ATOM 740 O O . LEU A 1 92 ? 4.271 -21.254 19.625 1.00 84.12 92 LEU A O 1
ATOM 744 N N . GLU A 1 93 ? 2.409 -20.957 18.415 1.00 86.75 93 GLU A N 1
ATOM 745 C CA . GLU A 1 93 ? 2.238 -22.373 18.045 1.00 86.75 93 GLU A CA 1
ATOM 746 C C . GLU A 1 93 ? 2.259 -22.514 16.514 1.00 86.75 93 GLU A C 1
ATOM 748 O O . GLU A 1 93 ? 1.193 -22.500 15.892 1.00 86.75 93 GLU A O 1
ATOM 753 N N . PRO A 1 94 ? 3.439 -22.622 15.874 1.00 85.25 94 PRO A N 1
ATOM 754 C CA . PRO A 1 94 ? 3.587 -22.494 14.419 1.00 85.25 94 PRO A CA 1
ATOM 755 C C . PRO A 1 94 ? 2.835 -23.538 13.585 1.00 85.25 94 PRO A C 1
ATOM 757 O O . PRO A 1 94 ? 2.591 -23.317 12.406 1.00 85.25 94 PRO A O 1
ATOM 760 N N . TRP A 1 95 ? 2.460 -24.665 14.190 1.00 86.94 95 TRP A N 1
ATOM 761 C CA . TRP A 1 95 ? 1.718 -25.748 13.541 1.00 86.94 95 TRP A CA 1
ATOM 762 C C . TRP A 1 95 ? 0.203 -25.504 13.461 1.00 86.94 95 TRP A C 1
ATOM 764 O O . TRP A 1 95 ? -0.513 -26.300 12.857 1.00 86.94 95 TRP A O 1
ATOM 774 N N . LYS A 1 96 ? -0.326 -24.448 14.098 1.00 88.50 96 LYS A N 1
ATOM 775 C CA . LYS A 1 96 ? -1.756 -24.112 14.015 1.00 88.50 96 LYS A CA 1
ATOM 776 C C . LYS A 1 96 ? -2.053 -23.169 12.844 1.00 88.50 96 LYS A C 1
ATOM 778 O O . LYS A 1 96 ? -1.199 -22.359 12.494 1.00 88.50 96 LYS A O 1
ATOM 783 N N . PRO A 1 97 ? -3.291 -23.189 12.307 1.00 88.38 97 PRO A N 1
ATOM 784 C CA . PRO A 1 97 ? -3.702 -22.277 11.244 1.00 88.38 97 PRO A CA 1
ATOM 785 C C . PRO A 1 97 ? -3.469 -20.809 11.603 1.00 88.38 97 PRO A C 1
ATOM 787 O O . PRO A 1 97 ? -3.585 -20.406 12.774 1.00 88.38 97 PRO A O 1
ATOM 790 N N . PHE A 1 98 ? -3.207 -19.985 10.588 1.00 84.75 98 PHE A N 1
ATOM 791 C CA . PHE A 1 98 ? -2.949 -18.560 10.781 1.00 84.75 98 PHE A CA 1
ATOM 792 C C . PHE A 1 98 ? -4.090 -17.886 11.572 1.00 84.75 98 PHE A C 1
ATOM 794 O O . PHE A 1 98 ? -5.272 -18.147 11.339 1.00 84.75 98 PHE A O 1
ATOM 801 N N . ARG A 1 99 ? -3.735 -16.993 12.511 1.00 84.06 99 ARG A N 1
ATOM 802 C CA . ARG A 1 99 ? -4.554 -16.424 13.615 1.00 84.06 99 ARG A CA 1
ATOM 803 C C . ARG A 1 99 ? -4.686 -17.288 14.869 1.00 84.06 99 ARG A C 1
ATOM 805 O O . ARG A 1 99 ? -4.813 -16.715 15.948 1.00 84.06 99 ARG A O 1
ATOM 812 N N . GLN A 1 100 ? -4.679 -18.617 14.770 1.00 86.19 100 GLN A N 1
ATOM 813 C CA . GLN A 1 100 ? -4.731 -19.489 15.957 1.00 86.19 100 GLN A CA 1
ATOM 814 C C . GLN A 1 100 ? -3.349 -19.714 16.573 1.00 86.19 100 GLN A C 1
ATOM 816 O O . GLN A 1 100 ? -3.240 -19.924 17.786 1.00 86.19 100 GLN A O 1
ATOM 821 N N . CYS A 1 101 ? -2.321 -19.660 15.727 1.00 88.56 101 CYS A N 1
ATOM 822 C CA . CYS A 1 101 ? -0.920 -19.761 16.108 1.00 88.56 101 CYS A CA 1
ATOM 823 C C . CYS A 1 101 ? -0.374 -18.491 16.780 1.00 88.56 101 CYS A C 1
ATOM 825 O O . CYS A 1 101 ? 0.661 -18.568 17.434 1.00 88.56 101 CYS A O 1
ATOM 827 N N . CYS A 1 102 ? -1.035 -17.333 16.622 1.00 86.62 102 CYS A N 1
ATOM 828 C CA . CYS A 1 102 ? -0.499 -16.060 17.099 1.00 86.62 102 CYS A CA 1
ATOM 829 C C . CYS A 1 102 ? -0.446 -15.997 18.632 1.00 86.62 102 CYS A C 1
ATOM 831 O O . CYS A 1 102 ? -1.391 -16.457 19.287 1.00 86.62 102 CYS A O 1
ATOM 833 N N . PRO A 1 103 ? 0.600 -15.368 19.203 1.00 82.62 103 PRO A N 1
ATOM 834 C CA . PRO A 1 103 ? 0.732 -15.251 20.640 1.00 82.62 103 PRO A CA 1
ATOM 835 C C . PRO A 1 103 ? -0.376 -14.356 21.190 1.00 82.62 103 PRO A C 1
ATOM 837 O O . PRO A 1 103 ? -0.762 -13.343 20.594 1.00 82.62 103 PRO A O 1
ATOM 840 N N . VAL A 1 104 ? -0.899 -14.743 22.347 1.00 78.69 104 VAL A N 1
ATOM 841 C CA . VAL A 1 104 ? -1.877 -13.945 23.085 1.00 78.69 104 VAL A CA 1
ATOM 842 C C . VAL A 1 104 ? -1.209 -13.504 24.373 1.00 78.69 104 VAL A C 1
ATOM 844 O O . VAL A 1 104 ? -0.995 -14.326 25.261 1.00 78.69 104 VAL A O 1
ATOM 847 N N . HIS A 1 105 ? -0.904 -12.211 24.472 1.00 67.31 105 HIS A N 1
ATOM 848 C CA . HIS A 1 105 ? -0.471 -11.609 25.726 1.00 67.31 105 HIS A CA 1
ATOM 849 C C . HIS A 1 105 ? -1.694 -11.252 26.562 1.00 67.31 105 HIS A C 1
ATOM 851 O O . HIS A 1 105 ? -2.550 -10.462 26.148 1.00 67.31 105 HIS A O 1
ATOM 857 N N . CYS A 1 106 ? -1.770 -11.847 27.745 1.00 69.56 106 CYS A N 1
ATOM 858 C CA . CYS A 1 106 ? -2.718 -11.443 28.763 1.00 69.56 106 CYS A CA 1
ATOM 859 C C . CYS A 1 106 ? -2.024 -10.384 29.617 1.00 69.56 106 CYS A C 1
ATOM 861 O O . CYS A 1 106 ? -1.020 -10.716 30.237 1.00 69.56 106 CYS A O 1
ATOM 863 N N . PRO A 1 107 ? -2.503 -9.129 29.669 1.00 61.78 107 PRO A N 1
ATOM 864 C CA . PRO A 1 107 ? -1.955 -8.188 30.633 1.00 61.78 107 PRO A CA 1
ATOM 865 C C . PRO A 1 107 ? -2.133 -8.790 32.029 1.00 61.78 107 PRO A C 1
ATOM 867 O O . PRO A 1 107 ? -3.253 -9.163 32.398 1.00 61.78 107 PRO A O 1
ATOM 870 N N . GLU A 1 108 ? -1.041 -8.917 32.783 1.00 54.09 108 GLU A N 1
ATOM 871 C CA . GLU A 1 108 ? -1.125 -9.252 34.200 1.00 54.09 108 GLU A CA 1
ATOM 872 C C . GLU A 1 108 ? -2.098 -8.272 34.858 1.00 54.09 108 GLU A C 1
ATOM 874 O O . GLU A 1 108 ? -2.036 -7.062 34.624 1.00 54.09 108 GLU A O 1
ATOM 879 N N . MET A 1 109 ? -3.002 -8.767 35.704 1.00 49.72 109 MET A N 1
ATOM 880 C CA . MET A 1 109 ? -3.849 -7.908 36.539 1.00 49.72 109 MET A CA 1
ATOM 881 C C . MET A 1 109 ? -3.037 -7.220 37.659 1.00 49.72 109 MET A C 1
ATOM 883 O O . MET A 1 109 ? -3.516 -7.067 38.782 1.00 49.72 109 MET A O 1
ATOM 887 N N . GLY A 1 110 ? -1.802 -6.802 37.378 1.00 48.06 110 GLY A N 1
ATOM 888 C CA . GLY A 1 110 ? -1.003 -5.954 38.245 1.00 48.06 110 GLY A CA 1
ATOM 889 C C . GLY A 1 110 ? -1.588 -4.543 38.241 1.00 48.06 110 GLY A C 1
ATOM 890 O O . GLY A 1 110 ? -1.583 -3.866 37.219 1.00 48.06 110 GLY A O 1
ATOM 891 N N . ASN A 1 111 ? -2.088 -4.104 39.398 1.00 41.19 111 ASN A N 1
ATOM 892 C CA . ASN A 1 111 ? -2.642 -2.773 39.693 1.00 41.19 111 ASN A CA 1
ATOM 893 C C . ASN A 1 111 ? -4.129 -2.523 39.381 1.00 41.19 111 ASN A C 1
ATOM 895 O O . ASN A 1 111 ? -4.532 -1.452 38.928 1.00 41.19 111 ASN A O 1
ATOM 899 N N . HIS A 1 112 ? -4.993 -3.419 39.863 1.00 42.16 112 HIS A N 1
ATOM 900 C CA . HIS A 1 112 ? -6.385 -3.076 40.204 1.00 42.16 112 HIS A CA 1
ATOM 901 C C . HIS A 1 112 ? -6.532 -2.067 41.378 1.00 42.16 112 HIS A C 1
ATOM 903 O O . HIS A 1 112 ? -7.653 -1.762 41.795 1.00 42.16 112 HIS A O 1
ATOM 909 N N . TYR A 1 113 ? -5.439 -1.495 41.903 1.00 39.44 113 TYR A N 1
ATOM 910 C CA . TYR A 1 113 ? -5.475 -0.500 42.984 1.00 39.44 113 TYR A CA 1
ATOM 911 C C . TYR A 1 113 ? -5.868 0.915 42.525 1.00 39.44 113 TYR A C 1
ATOM 913 O O . TYR A 1 113 ? -6.429 1.669 43.319 1.00 39.44 113 TYR A O 1
ATOM 921 N N . ILE A 1 114 ? -5.712 1.262 41.240 1.00 43.47 114 ILE A N 1
ATOM 922 C CA . ILE A 1 114 ? -6.127 2.588 40.736 1.00 43.47 114 ILE A CA 1
ATOM 923 C C . ILE A 1 114 ? -7.662 2.685 40.621 1.00 43.47 114 ILE A C 1
ATOM 925 O O . ILE A 1 114 ? -8.256 3.715 40.942 1.00 43.47 114 ILE A O 1
ATOM 929 N N . PHE A 1 115 ? -8.347 1.585 40.282 1.00 40.78 115 PHE A N 1
ATOM 930 C CA . PHE A 1 115 ? -9.814 1.572 40.191 1.00 40.78 115 PHE A CA 1
ATOM 931 C C . PHE A 1 115 ? -10.521 1.513 41.553 1.00 40.78 115 PHE A C 1
ATOM 933 O O . PHE A 1 115 ? -11.631 2.035 41.687 1.00 40.78 115 PHE A O 1
ATOM 940 N N . LYS A 1 116 ? -9.891 0.937 42.588 1.00 39.00 116 LYS A N 1
ATOM 941 C CA . LYS A 1 116 ? -10.460 0.936 43.948 1.00 39.00 116 LYS A CA 1
ATOM 942 C C . LYS A 1 116 ? -10.434 2.338 44.574 1.00 39.00 116 LYS A C 1
ATOM 944 O O . LYS A 1 116 ? -11.438 2.726 45.175 1.00 39.00 116 LYS A O 1
ATOM 949 N N . SER A 1 117 ? -9.371 3.121 44.346 1.00 41.31 117 SER A N 1
ATOM 950 C CA . SER A 1 117 ? -9.314 4.541 44.742 1.00 41.31 117 SER A CA 1
ATOM 951 C C . SER A 1 117 ? -10.318 5.404 43.979 1.00 41.31 117 SER A C 1
ATOM 953 O O . SER A 1 117 ? -10.986 6.235 44.592 1.00 41.31 117 SER A O 1
ATOM 955 N N . LEU A 1 118 ? -10.529 5.146 42.684 1.00 39.34 118 LEU A N 1
ATOM 956 C CA . LEU A 1 118 ? -11.608 5.799 41.942 1.00 39.34 118 LEU A CA 1
ATOM 957 C C . LEU A 1 118 ? -12.981 5.440 42.528 1.00 39.34 118 LEU A C 1
ATOM 959 O O . LEU A 1 118 ? -13.744 6.350 42.808 1.00 39.34 118 LEU A O 1
ATOM 963 N N . SER A 1 119 ? -13.289 4.177 42.854 1.00 42.78 119 SER A N 1
ATOM 964 C CA . SER A 1 119 ? -14.598 3.830 43.454 1.00 42.78 119 SER A CA 1
ATOM 965 C C . SER A 1 119 ? -14.889 4.548 44.785 1.00 42.78 119 SER A C 1
ATOM 967 O O . SER A 1 119 ? -16.041 4.885 45.062 1.00 42.78 119 SER A O 1
ATOM 969 N N . LYS A 1 120 ? -13.848 4.866 45.571 1.00 43.00 120 LYS A N 1
ATOM 970 C CA . LYS A 1 120 ? -13.969 5.658 46.807 1.00 43.00 120 LYS A CA 1
ATOM 971 C C . LYS A 1 120 ? -14.235 7.145 46.535 1.00 43.00 120 LYS A C 1
ATOM 973 O O . LYS A 1 120 ? -15.032 7.744 47.249 1.00 43.00 120 LYS A O 1
ATOM 978 N N . ILE A 1 121 ? -13.645 7.718 45.482 1.00 46.03 121 ILE A N 1
ATOM 979 C CA . ILE A 1 121 ? -13.909 9.100 45.026 1.00 46.03 121 ILE A CA 1
ATOM 980 C C . ILE A 1 121 ? -15.304 9.213 44.373 1.00 46.03 121 ILE A C 1
ATOM 982 O O . ILE A 1 121 ? -15.986 10.231 44.487 1.00 46.03 121 ILE A O 1
ATOM 986 N N . ILE A 1 122 ? -15.772 8.138 43.734 1.00 42.78 122 ILE A N 1
ATOM 987 C CA . ILE A 1 122 ? -17.077 8.058 43.063 1.00 42.78 122 ILE A CA 1
ATOM 988 C C . ILE A 1 122 ? -18.240 8.066 44.071 1.00 42.78 122 ILE A C 1
ATOM 990 O O . ILE A 1 122 ? -19.305 8.615 43.782 1.00 42.78 122 ILE A O 1
ATOM 994 N N . HIS A 1 123 ? -18.050 7.504 45.268 1.00 44.81 123 HIS A N 1
ATOM 995 C CA . HIS A 1 123 ? -19.107 7.429 46.281 1.00 44.81 123 HIS A CA 1
ATOM 996 C C . HIS A 1 123 ? -19.367 8.743 47.035 1.00 44.81 123 HIS A C 1
ATOM 998 O O . HIS A 1 123 ? -20.466 8.919 47.567 1.00 44.81 123 HIS A O 1
ATOM 1004 N N . THR A 1 124 ? -18.416 9.680 47.060 1.00 43.12 124 THR A N 1
ATOM 1005 C CA . THR A 1 124 ? -18.540 10.945 47.808 1.00 43.12 124 THR A CA 1
ATOM 1006 C C . THR A 1 124 ? -19.033 12.120 46.960 1.00 43.12 124 THR A C 1
ATOM 1008 O O . THR A 1 124 ? -19.539 13.101 47.503 1.00 43.12 124 THR A O 1
ATOM 1011 N N . SER A 1 125 ? -18.992 12.022 45.628 1.00 44.69 125 SER A N 1
ATOM 1012 C CA . SER A 1 125 ? -19.458 13.093 44.742 1.00 44.69 125 SER A CA 1
ATOM 1013 C C . SER A 1 125 ? -20.928 12.922 44.342 1.00 44.69 125 SER A C 1
ATOM 1015 O O . SER A 1 125 ? -21.281 12.085 43.508 1.00 44.69 125 SER A O 1
ATOM 1017 N N . ARG A 1 126 ? -21.814 13.782 44.873 1.00 52.72 126 ARG A N 1
ATOM 1018 C CA . ARG A 1 126 ? -23.225 13.882 44.431 1.00 52.72 126 ARG A CA 1
ATOM 1019 C C . ARG A 1 126 ? -23.360 14.118 42.917 1.00 52.72 126 ARG A C 1
ATOM 1021 O O . ARG A 1 126 ? -24.362 13.704 42.340 1.00 52.72 126 ARG A O 1
ATOM 1028 N N . ALA A 1 127 ? -22.354 14.708 42.264 1.00 47.88 127 ALA A N 1
ATOM 1029 C CA . ALA A 1 127 ? -22.356 14.946 40.820 1.00 47.88 127 ALA A CA 1
ATOM 1030 C C . ALA A 1 127 ? -22.242 13.649 39.991 1.00 47.88 127 ALA A C 1
ATOM 1032 O O . ALA A 1 127 ? -22.756 13.585 38.874 1.00 47.88 127 ALA A O 1
ATOM 1033 N N . MET A 1 128 ? -21.649 12.580 40.539 1.00 45.53 128 MET A N 1
ATOM 1034 C CA . MET A 1 128 ? -21.502 11.315 39.811 1.00 45.53 128 MET A CA 1
ATOM 1035 C C . MET A 1 128 ? -22.749 10.435 39.804 1.00 45.53 128 MET A C 1
ATOM 1037 O O . MET A 1 128 ? -22.902 9.624 38.891 1.00 45.53 128 MET A O 1
ATOM 1041 N N . LYS A 1 129 ? -23.690 10.638 40.735 1.00 49.22 129 LYS A N 1
ATOM 1042 C CA . LYS A 1 129 ? -24.980 9.924 40.732 1.00 49.22 129 LYS A CA 1
ATOM 1043 C C . LYS A 1 129 ? -25.870 10.291 39.538 1.00 49.22 129 LYS A C 1
ATOM 1045 O O . LYS A 1 129 ? -26.709 9.486 39.160 1.00 49.22 129 LYS A O 1
ATOM 1050 N N . LEU A 1 130 ? -25.659 11.459 38.926 1.00 53.88 130 LEU A N 1
ATOM 1051 C CA . LEU A 1 130 ? -26.331 11.878 37.686 1.00 53.88 130 LEU A CA 1
ATOM 1052 C C . LEU A 1 130 ? -25.542 11.489 36.428 1.00 53.88 130 LEU A C 1
ATOM 1054 O O . LEU A 1 130 ? -26.137 11.191 35.397 1.00 53.88 130 LEU A O 1
ATOM 1058 N N . PHE A 1 131 ? -24.211 11.424 36.514 1.00 50.41 131 PHE A N 1
ATOM 1059 C CA . PHE A 1 131 ? -23.361 11.033 35.387 1.00 50.41 131 PHE A CA 1
ATOM 1060 C C . PHE A 1 131 ? -23.391 9.529 35.101 1.00 50.41 131 PHE A C 1
ATOM 1062 O O . PHE A 1 131 ? -23.377 9.138 33.938 1.00 50.41 131 PHE A O 1
ATOM 1069 N N . LEU A 1 132 ? -23.470 8.683 36.134 1.00 57.78 132 LEU A N 1
ATOM 1070 C CA . LEU A 1 132 ? -23.540 7.231 35.967 1.00 57.78 132 LEU A CA 1
ATOM 1071 C C . LEU A 1 132 ? -24.749 6.785 35.122 1.00 57.78 132 LEU A C 1
ATOM 1073 O O . LEU A 1 132 ? -24.526 6.046 34.170 1.00 57.78 132 LEU A O 1
ATOM 1077 N N . PRO A 1 133 ? -25.996 7.235 35.370 1.00 60.47 133 PRO A N 1
ATOM 1078 C CA . PRO A 1 133 ? -27.132 6.846 34.541 1.00 60.47 133 PRO A CA 1
ATOM 1079 C C . PRO A 1 133 ? -27.050 7.409 33.120 1.00 60.47 133 PRO A C 1
ATOM 1081 O O . PRO A 1 133 ? -27.450 6.704 32.207 1.00 60.47 133 PRO A O 1
ATOM 1084 N N . ILE A 1 134 ? -26.484 8.602 32.891 1.00 61.59 134 ILE A N 1
ATOM 1085 C CA . ILE A 1 134 ? -26.300 9.159 31.534 1.00 61.59 134 ILE A CA 1
ATOM 1086 C C . ILE A 1 134 ? -25.212 8.397 30.769 1.00 61.59 134 ILE A C 1
ATOM 1088 O O . ILE A 1 134 ? -25.389 8.108 29.591 1.00 61.59 134 ILE A O 1
ATOM 1092 N N . LEU A 1 135 ? -24.118 8.016 31.435 1.00 59.81 135 LEU A N 1
ATOM 1093 C CA . LEU A 1 135 ? -23.081 7.148 30.875 1.00 59.81 135 LEU A CA 1
ATOM 1094 C C . LEU A 1 135 ? -23.630 5.741 30.611 1.00 59.81 135 LEU A C 1
ATOM 1096 O O . LEU A 1 135 ? -23.324 5.140 29.591 1.00 59.81 135 LEU A O 1
ATOM 1100 N N . PHE A 1 136 ? -24.473 5.212 31.499 1.00 59.56 136 PHE A N 1
ATOM 1101 C CA . PHE A 1 136 ? -25.168 3.951 31.265 1.00 59.56 136 PHE A CA 1
ATOM 1102 C C . PHE A 1 136 ? -26.163 4.073 30.114 1.00 59.56 136 PHE A C 1
ATOM 1104 O O . PHE A 1 136 ? -26.206 3.161 29.307 1.00 59.56 136 PHE A O 1
ATOM 1111 N N . LEU A 1 137 ? -26.901 5.179 29.975 1.00 58.22 137 LEU A N 1
ATOM 1112 C CA . LEU A 1 137 ? -27.836 5.414 28.870 1.00 58.22 137 LEU A CA 1
ATOM 1113 C C . LEU A 1 137 ? -27.099 5.626 27.540 1.00 58.22 137 LEU A C 1
ATOM 1115 O O . LEU A 1 137 ? -27.559 5.147 26.508 1.00 58.22 137 LEU A O 1
ATOM 1119 N N . SER A 1 138 ? -25.938 6.289 27.548 1.00 57.62 138 SER A N 1
ATOM 1120 C CA . SER A 1 138 ? -25.095 6.476 26.362 1.00 57.62 138 SER A CA 1
ATOM 1121 C C . SER A 1 138 ? -24.396 5.178 25.966 1.00 57.62 138 SER A C 1
ATOM 1123 O O . SER A 1 138 ? -24.408 4.815 24.799 1.00 57.62 138 SER A O 1
ATOM 1125 N N . LEU A 1 139 ? -23.883 4.402 26.924 1.00 54.19 139 LEU A N 1
ATOM 1126 C CA . LEU A 1 139 ? -23.355 3.059 26.678 1.00 54.19 139 LEU A CA 1
ATOM 1127 C C . LEU A 1 139 ? -24.461 2.071 26.294 1.00 54.19 139 LEU A C 1
ATOM 1129 O O . LEU A 1 139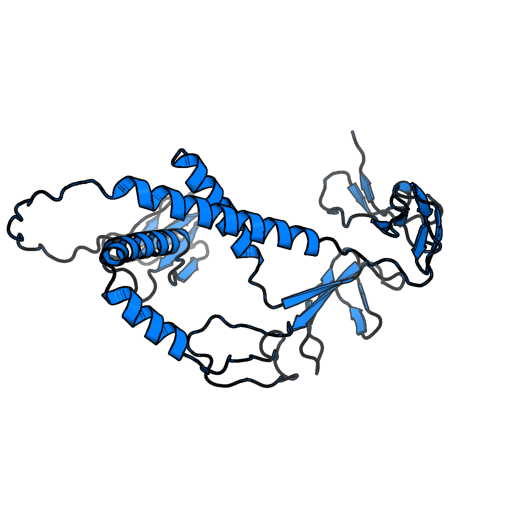 ? -24.190 1.145 25.540 1.00 54.19 139 LEU A O 1
ATOM 1133 N N . TYR A 1 140 ? -25.691 2.256 26.782 1.00 48.34 140 TYR A N 1
ATOM 1134 C CA . TYR A 1 140 ? -26.869 1.457 26.440 1.00 48.34 140 TYR A CA 1
ATOM 1135 C C . TYR A 1 140 ? -27.376 1.787 25.038 1.00 48.34 140 TYR A C 1
ATOM 1137 O O . TYR A 1 140 ? -27.626 0.867 24.275 1.00 48.34 140 TYR A O 1
ATOM 1145 N N . THR A 1 141 ? -27.435 3.064 24.653 1.00 51.59 141 THR A N 1
ATOM 1146 C CA . THR A 1 141 ? -27.719 3.483 23.269 1.00 51.59 141 THR A CA 1
ATOM 1147 C C . THR A 1 141 ? -26.591 3.073 22.325 1.00 51.59 141 THR A C 1
ATOM 1149 O O . THR A 1 141 ? -26.872 2.553 21.258 1.00 51.59 141 THR A O 1
ATOM 1152 N N . PHE A 1 142 ? -25.325 3.136 22.744 1.00 43.66 142 PHE A N 1
ATOM 1153 C CA . PHE A 1 142 ? -24.186 2.559 22.016 1.00 43.66 142 PHE A CA 1
ATOM 1154 C C . PHE A 1 142 ? -24.305 1.032 21.870 1.00 43.66 142 PHE A C 1
ATOM 1156 O O . PHE A 1 142 ? -24.024 0.480 20.808 1.00 43.66 142 PHE A O 1
ATOM 1163 N N . LYS A 1 143 ? -24.783 0.335 22.910 1.00 43.12 143 LYS A N 1
ATOM 1164 C CA . LYS A 1 143 ? -25.138 -1.093 22.866 1.00 43.12 143 LYS A CA 1
ATOM 1165 C C . LYS A 1 143 ? -26.413 -1.381 22.079 1.00 43.12 143 LYS A C 1
ATOM 1167 O O . LYS A 1 143 ? -26.598 -2.524 21.706 1.00 43.12 143 LYS A O 1
ATOM 1172 N N . LEU A 1 144 ? -27.305 -0.426 21.858 1.00 43.12 144 LEU A N 1
ATOM 1173 C CA . LEU A 1 144 ? -28.483 -0.607 21.008 1.00 43.12 144 LEU A CA 1
ATOM 1174 C C . LEU A 1 144 ? -28.123 -0.354 19.541 1.00 43.12 144 LEU A C 1
ATOM 1176 O O . LEU A 1 144 ? -28.571 -1.096 18.677 1.00 43.12 144 LEU A O 1
ATOM 1180 N N . SER A 1 145 ? -27.245 0.614 19.272 1.00 44.84 145 SER A N 1
ATOM 1181 C CA . SER A 1 145 ? -26.746 0.927 17.930 1.00 44.84 145 SER A CA 1
ATOM 1182 C C . SER A 1 145 ? -25.710 -0.081 17.420 1.00 44.84 145 SER A C 1
ATOM 1184 O O . SER A 1 145 ? -25.618 -0.292 16.217 1.00 44.84 145 SER A O 1
ATOM 1186 N N . PHE A 1 146 ? -24.944 -0.726 18.310 1.00 40.56 146 PHE A N 1
ATOM 1187 C CA . PHE A 1 146 ? -23.910 -1.714 17.947 1.00 40.56 146 PHE A CA 1
ATOM 1188 C C . PHE A 1 146 ? -23.977 -3.026 18.739 1.00 40.56 146 PHE A C 1
ATOM 1190 O O . PHE A 1 146 ? -23.080 -3.867 18.655 1.00 40.56 146 PHE A O 1
ATOM 1197 N N . GLY A 1 147 ? -25.052 -3.259 19.489 1.00 35.88 147 GLY A N 1
ATOM 1198 C CA . GLY A 1 147 ? -25.347 -4.577 20.037 1.00 35.88 147 GLY A CA 1
ATOM 1199 C C . GLY A 1 147 ? -25.962 -5.455 18.972 1.00 35.88 147 GLY A C 1
ATOM 1200 O O . GLY A 1 147 ? -27.143 -5.777 19.037 1.00 35.88 147 GLY A O 1
ATOM 1201 N N . ALA A 1 148 ? -25.118 -5.957 18.076 1.00 39.94 148 ALA A N 1
ATOM 1202 C CA . ALA A 1 148 ? -25.276 -7.321 17.599 1.00 39.94 148 ALA A CA 1
ATOM 1203 C C . ALA A 1 148 ? -25.116 -8.255 18.815 1.00 39.94 148 ALA A C 1
ATOM 1205 O O . ALA A 1 148 ? -24.084 -8.887 19.029 1.00 39.94 148 ALA A O 1
ATOM 1206 N N . GLY A 1 149 ? -26.114 -8.266 19.697 1.00 44.72 149 GLY A N 1
ATOM 1207 C CA . GLY A 1 149 ? -26.222 -9.254 20.749 1.00 44.72 149 GLY A CA 1
ATOM 1208 C C . GLY A 1 149 ? -26.582 -10.563 20.082 1.00 44.72 149 GLY A C 1
ATOM 1209 O O . GLY A 1 149 ? -27.758 -10.782 19.866 1.00 44.72 149 GLY A O 1
ATOM 1210 N N . ASN A 1 150 ? -25.580 -11.374 19.725 1.00 50.94 150 ASN A N 1
ATOM 1211 C CA . ASN A 1 150 ? -25.701 -12.759 19.252 1.00 50.94 150 ASN A CA 1
ATOM 1212 C C . ASN A 1 150 ? -27.006 -13.062 18.490 1.00 50.94 150 ASN A C 1
ATOM 1214 O O . ASN A 1 150 ? -27.696 -14.021 18.825 1.00 50.94 150 ASN A O 1
ATOM 1218 N N . VAL A 1 151 ? -27.380 -12.236 17.510 1.00 55.44 151 VAL A N 1
ATOM 1219 C CA . VAL A 1 151 ? -28.479 -12.593 16.614 1.00 55.44 151 VAL A CA 1
ATOM 1220 C C . VAL A 1 151 ? -27.894 -13.656 15.704 1.00 55.44 151 VAL A C 1
ATOM 1222 O O . VAL A 1 151 ? -26.904 -13.408 15.012 1.00 55.44 151 VAL A O 1
ATOM 1225 N N . LYS A 1 152 ? -28.422 -14.872 15.793 1.00 72.44 152 LYS A N 1
ATOM 1226 C CA . LYS A 1 152 ? -28.030 -15.941 14.883 1.00 72.44 152 LYS A CA 1
ATOM 1227 C C . LYS A 1 152 ? -28.865 -15.761 13.623 1.00 72.44 152 LYS A C 1
ATOM 1229 O O . LYS A 1 152 ? -30.089 -15.683 13.696 1.00 72.44 152 LYS A O 1
ATOM 1234 N N . PHE A 1 153 ? -28.184 -15.638 12.490 1.00 84.81 153 PHE A N 1
ATOM 1235 C CA . PHE A 1 153 ? -28.821 -15.521 11.186 1.00 84.81 153 PHE A CA 1
ATOM 1236 C C . PHE A 1 153 ? -28.641 -16.842 10.456 1.00 84.81 153 PHE A C 1
ATOM 1238 O O . PHE A 1 153 ? -27.507 -17.285 10.259 1.00 84.81 153 PHE A O 1
ATOM 1245 N N . THR A 1 154 ? -29.746 -17.448 10.040 1.00 87.00 154 THR A N 1
ATOM 1246 C CA . THR A 1 154 ? -29.722 -18.653 9.209 1.00 87.00 154 THR A CA 1
ATOM 1247 C C . THR A 1 154 ? -30.410 -18.332 7.891 1.00 87.00 154 THR A C 1
ATOM 1249 O O . THR A 1 154 ? -31.560 -17.891 7.876 1.00 87.00 154 THR A O 1
ATOM 1252 N N . LEU A 1 155 ? -29.693 -18.502 6.778 1.00 93.12 155 LEU A N 1
ATOM 1253 C CA . LEU A 1 155 ? -30.246 -18.333 5.437 1.00 93.12 155 LEU A CA 1
ATOM 1254 C C . LEU A 1 155 ? -30.686 -19.696 4.901 1.00 93.12 155 LEU A C 1
ATOM 1256 O O . LEU A 1 155 ? -29.861 -20.590 4.719 1.00 93.12 155 LEU A O 1
ATOM 1260 N N . HIS A 1 156 ? -31.976 -19.831 4.618 1.00 92.81 156 HIS A N 1
ATOM 1261 C CA . HIS A 1 156 ? -32.570 -21.017 4.016 1.00 92.81 156 HIS A CA 1
ATOM 1262 C C . HIS A 1 156 ? -32.768 -20.793 2.518 1.00 92.81 156 HIS A C 1
ATOM 1264 O O . HIS A 1 156 ? -33.260 -19.745 2.090 1.00 92.81 156 HIS A O 1
ATOM 1270 N N . LYS A 1 157 ? -32.384 -21.792 1.716 1.00 94.31 157 LYS A N 1
ATOM 1271 C CA . LYS A 1 157 ? -32.582 -21.786 0.261 1.00 94.31 157 LYS A CA 1
ATOM 1272 C C . LYS A 1 157 ? -34.080 -21.801 -0.096 1.00 94.31 157 LYS A C 1
ATOM 1274 O O . LYS A 1 157 ? -34.886 -22.232 0.729 1.00 94.31 157 LYS A O 1
ATOM 1279 N N . PRO A 1 158 ? -34.459 -21.370 -1.315 1.00 94.56 158 PRO A N 1
ATOM 1280 C CA . PRO A 1 158 ? -35.847 -21.404 -1.763 1.00 94.56 158 PRO A CA 1
ATOM 1281 C C . PRO A 1 158 ? -36.448 -22.810 -1.683 1.00 94.56 158 PRO A C 1
ATOM 1283 O O . PRO A 1 158 ? -35.884 -23.765 -2.216 1.00 94.56 158 PRO A O 1
ATOM 1286 N N . HIS A 1 159 ? -37.602 -22.928 -1.027 1.00 94.38 159 HIS A N 1
ATOM 1287 C CA . HIS A 1 159 ? -38.297 -24.203 -0.866 1.00 94.38 159 HIS A CA 1
ATOM 1288 C C . HIS A 1 159 ? -39.122 -24.554 -2.127 1.00 94.38 159 HIS A C 1
ATOM 1290 O O . HIS A 1 159 ? -39.734 -23.647 -2.704 1.00 94.38 159 HIS A O 1
ATOM 1296 N N . PRO A 1 160 ? -39.211 -25.837 -2.546 1.00 94.62 160 PRO A N 1
ATOM 1297 C CA . PRO A 1 160 ? -39.950 -26.251 -3.749 1.00 94.62 160 PRO A CA 1
ATOM 1298 C C . PRO A 1 160 ? -41.434 -25.867 -3.735 1.00 94.62 160 PRO A C 1
ATOM 1300 O O . PRO A 1 160 ? -42.008 -25.561 -4.772 1.00 94.62 160 PRO A O 1
ATOM 1303 N N . TRP A 1 161 ? -42.053 -25.840 -2.553 1.00 95.06 161 TRP A N 1
ATOM 1304 C CA . TRP A 1 161 ? -43.471 -25.500 -2.383 1.00 95.06 161 TRP A CA 1
ATOM 1305 C C . TRP A 1 161 ? -43.747 -23.997 -2.278 1.00 95.06 161 TRP A C 1
ATOM 1307 O O . TRP A 1 161 ? -44.823 -23.598 -1.845 1.00 95.06 161 TRP A O 1
ATOM 1317 N N . ARG A 1 162 ? -42.802 -23.120 -2.624 1.00 94.56 162 ARG A N 1
ATOM 1318 C CA . ARG A 1 162 ? -43.067 -21.675 -2.614 1.00 94.56 162 ARG A CA 1
ATOM 1319 C C . ARG A 1 162 ? -44.057 -21.284 -3.718 1.00 94.56 162 ARG A C 1
ATOM 1321 O O . ARG A 1 162 ? -44.033 -21.829 -4.817 1.00 94.56 162 ARG A O 1
ATOM 1328 N N . LYS A 1 163 ? -44.893 -20.280 -3.449 1.00 92.06 163 LYS A N 1
ATOM 1329 C CA . LYS A 1 163 ? -45.712 -19.630 -4.486 1.00 92.06 163 LYS A CA 1
ATOM 1330 C C . LYS A 1 163 ? -44.855 -18.644 -5.282 1.00 92.06 163 LYS A C 1
ATOM 1332 O O . LYS A 1 163 ? -43.869 -18.120 -4.760 1.00 92.06 163 LYS A O 1
ATOM 1337 N N . VAL A 1 164 ? -45.243 -18.373 -6.529 1.00 92.00 164 VAL A N 1
ATOM 1338 C CA . VAL A 1 164 ? -44.600 -17.341 -7.359 1.00 92.00 164 VAL A CA 1
ATOM 1339 C C . VAL A 1 164 ? -44.639 -16.008 -6.608 1.00 92.00 164 VAL A C 1
ATOM 1341 O O . VAL A 1 164 ? -45.698 -15.579 -6.156 1.00 92.00 164 VAL A O 1
ATOM 1344 N N . GLY A 1 165 ? -43.471 -15.387 -6.425 1.00 89.88 165 GLY A N 1
ATOM 1345 C CA . GLY A 1 165 ? -43.341 -14.127 -5.686 1.00 89.88 165 GLY A CA 1
ATOM 1346 C C . GLY A 1 165 ? -43.457 -14.242 -4.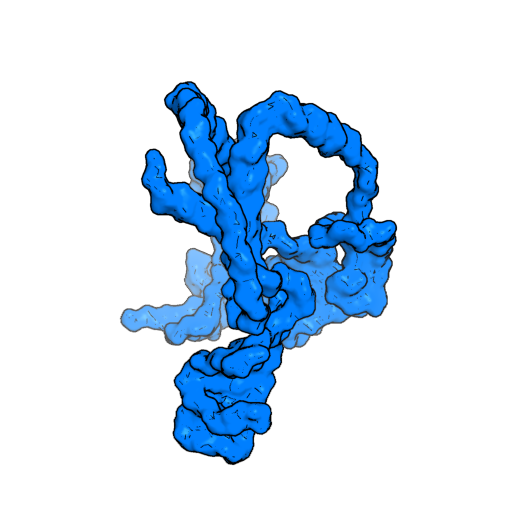160 1.00 89.88 165 GLY A C 1
ATOM 1347 O O . GLY A 1 165 ? -43.693 -13.233 -3.502 1.00 89.88 165 GLY A O 1
ATOM 1348 N N . GLY A 1 166 ? -43.307 -15.439 -3.582 1.00 94.31 166 GLY A N 1
ATOM 1349 C CA . GLY A 1 166 ? -43.277 -15.643 -2.132 1.00 94.31 166 GLY A CA 1
ATOM 1350 C C . GLY A 1 166 ? -42.224 -16.655 -1.685 1.00 94.31 166 GLY A C 1
ATOM 1351 O O . GLY A 1 166 ? -41.486 -17.228 -2.492 1.00 94.31 166 GLY A O 1
ATOM 1352 N N . CYS A 1 167 ? -42.192 -16.891 -0.376 1.00 96.69 167 CYS A N 1
ATOM 1353 C CA . CYS A 1 167 ? -41.357 -17.905 0.258 1.00 96.69 167 CYS A CA 1
ATOM 1354 C C . CYS A 1 167 ? -42.227 -18.955 0.951 1.00 96.69 167 CYS A C 1
ATOM 1356 O O . CYS A 1 167 ? -43.428 -18.757 1.144 1.00 96.69 167 CYS A O 1
ATOM 1358 N N . TYR A 1 168 ? -41.623 -20.077 1.326 1.00 95.94 168 TYR A N 1
ATOM 1359 C CA . TYR A 1 168 ? -42.260 -21.091 2.159 1.00 95.94 168 TYR A CA 1
ATOM 1360 C C . TYR A 1 168 ? -41.289 -21.497 3.268 1.00 95.94 168 TYR A C 1
ATOM 1362 O O . TYR A 1 168 ? -40.116 -21.742 2.988 1.00 95.94 168 TYR A O 1
ATOM 1370 N N . TYR A 1 169 ? -41.773 -21.529 4.507 1.00 95.06 169 TYR A N 1
ATOM 1371 C CA . TYR A 1 169 ? -41.022 -21.966 5.682 1.00 95.06 169 TYR A CA 1
ATOM 1372 C C . TYR A 1 169 ? -41.863 -22.995 6.436 1.00 95.06 169 TYR A C 1
ATOM 1374 O O . TYR A 1 169 ? -43.030 -22.722 6.700 1.00 95.06 169 TYR A O 1
ATOM 1382 N N . GLU A 1 170 ? -41.303 -24.162 6.760 1.00 92.06 170 GLU A N 1
ATOM 1383 C CA . GLU A 1 170 ? -42.070 -25.342 7.207 1.00 92.06 170 GLU A CA 1
ATOM 1384 C C . GLU A 1 170 ? -43.027 -25.056 8.372 1.00 92.06 170 GLU A C 1
ATOM 1386 O O . GLU A 1 170 ? -44.179 -25.475 8.329 1.00 92.06 170 GLU A O 1
ATOM 1391 N N . GLU A 1 171 ? -42.595 -24.271 9.362 1.00 91.38 171 GLU A N 1
ATOM 1392 C CA . GLU A 1 171 ? -43.414 -23.935 10.535 1.00 91.38 171 GLU A CA 1
ATOM 1393 C C . GLU A 1 171 ? -44.497 -22.873 10.269 1.00 91.38 171 GLU A C 1
ATOM 1395 O O . GLU A 1 171 ? -45.470 -22.782 11.016 1.00 91.38 171 GLU A O 1
ATOM 1400 N N . TYR A 1 172 ? -44.347 -22.057 9.219 1.00 91.69 172 TYR A N 1
ATOM 1401 C CA . TYR A 1 172 ? -45.190 -20.872 8.977 1.00 91.69 172 TYR A CA 1
ATOM 1402 C C . TYR A 1 172 ? -45.923 -20.882 7.632 1.00 91.69 172 TYR A C 1
ATOM 1404 O O . TYR A 1 172 ? -46.695 -19.968 7.338 1.00 91.69 172 TYR A O 1
ATOM 1412 N N . GLY A 1 173 ? -45.699 -21.903 6.807 1.00 95.44 173 GLY A N 1
ATOM 1413 C CA . GLY A 1 173 ? -46.271 -22.010 5.475 1.00 95.44 173 GLY A CA 1
ATOM 1414 C C . GLY A 1 173 ? -45.779 -20.907 4.535 1.00 95.44 173 GLY A C 1
ATOM 1415 O O . GLY A 1 173 ? -44.595 -20.564 4.499 1.00 95.44 173 GLY A O 1
ATOM 1416 N N . HIS A 1 174 ? -46.691 -20.370 3.722 1.00 95.56 174 HIS A N 1
ATOM 1417 C CA . HIS A 1 174 ? -46.358 -19.371 2.708 1.00 95.56 174 HIS A CA 1
ATOM 1418 C C . HIS A 1 174 ? -46.191 -17.967 3.298 1.00 95.56 174 HIS A C 1
ATOM 1420 O O . HIS A 1 174 ? -47.122 -17.403 3.871 1.00 95.56 174 HIS A O 1
ATOM 1426 N N . LEU A 1 175 ? -45.034 -17.364 3.042 1.00 94.94 175 LEU A N 1
ATOM 1427 C CA . LEU A 1 175 ? -44.693 -16.002 3.439 1.00 94.94 175 LEU A CA 1
ATOM 1428 C C . LEU A 1 175 ? -44.720 -15.075 2.218 1.00 94.94 175 LEU A C 1
ATOM 1430 O O . LEU A 1 175 ? -44.259 -15.440 1.131 1.00 94.94 175 LEU A O 1
ATOM 1434 N N . ARG A 1 176 ? -45.235 -13.855 2.397 1.00 93.44 176 ARG A N 1
ATOM 1435 C CA . ARG A 1 176 ? -45.098 -12.777 1.404 1.00 93.44 176 ARG A CA 1
ATOM 1436 C C . ARG A 1 176 ? -43.694 -12.175 1.494 1.00 93.44 176 ARG A C 1
ATOM 1438 O O . ARG A 1 176 ? -43.098 -12.173 2.569 1.00 93.44 176 ARG A O 1
ATOM 1445 N N . VAL A 1 177 ? -43.183 -11.647 0.382 1.00 92.62 177 VAL A N 1
ATOM 1446 C CA . VAL A 1 177 ? -41.903 -10.917 0.356 1.00 92.62 177 VAL A CA 1
ATOM 1447 C C . VAL A 1 177 ? -41.948 -9.757 1.349 1.00 92.62 177 VAL A C 1
ATOM 1449 O O . VAL A 1 177 ? -42.912 -8.993 1.376 1.00 92.62 177 VAL A O 1
ATOM 1452 N N . GLY A 1 178 ? -40.904 -9.642 2.172 1.00 91.12 178 GLY A N 1
ATOM 1453 C CA . GLY A 1 178 ? -40.843 -8.684 3.274 1.00 91.12 178 GLY A CA 1
ATOM 1454 C C . GLY A 1 178 ? -40.451 -9.329 4.600 1.00 91.12 178 GLY A C 1
ATOM 1455 O O . GLY A 1 178 ? -39.958 -10.457 4.642 1.00 91.12 178 GLY A O 1
ATOM 1456 N N . ILE A 1 179 ? -40.635 -8.579 5.685 1.00 87.38 179 ILE A N 1
ATOM 1457 C CA . ILE A 1 179 ? -40.356 -9.032 7.050 1.00 87.38 179 ILE A CA 1
ATOM 1458 C C . ILE A 1 179 ? -41.675 -9.469 7.682 1.00 87.38 179 ILE A C 1
ATOM 1460 O O . ILE A 1 179 ? -42.654 -8.728 7.653 1.00 87.38 179 ILE A O 1
ATOM 1464 N N . THR A 1 180 ? -41.698 -10.681 8.225 1.00 90.44 180 THR A N 1
ATOM 1465 C CA . THR A 1 180 ? -42.816 -11.219 8.999 1.00 90.44 180 THR A CA 1
ATOM 1466 C C . THR A 1 180 ? -42.319 -11.536 10.402 1.00 90.44 180 THR A C 1
ATOM 1468 O O . THR A 1 180 ? -41.347 -12.275 10.551 1.00 90.44 180 THR A O 1
ATOM 1471 N N . ASP A 1 181 ? -43.009 -11.005 11.409 1.00 89.62 181 ASP A N 1
ATOM 1472 C CA . ASP A 1 181 ? -42.768 -11.306 12.820 1.00 89.62 181 ASP A CA 1
ATOM 1473 C C . ASP A 1 181 ? -43.819 -12.322 13.289 1.00 89.62 181 ASP A C 1
ATOM 1475 O O . ASP A 1 181 ? -44.994 -11.962 13.458 1.00 89.62 181 ASP A O 1
ATOM 1479 N N . PRO A 1 182 ? -43.458 -13.605 13.469 1.00 87.00 182 PRO A N 1
ATOM 1480 C CA . PRO A 1 182 ? -44.402 -14.604 13.933 1.00 87.00 182 PRO A CA 1
ATOM 1481 C C . PRO A 1 182 ? -44.902 -14.255 15.334 1.00 87.00 182 PRO A C 1
ATOM 1483 O O . PRO A 1 182 ? -44.123 -14.053 16.269 1.00 87.00 182 PRO A O 1
ATOM 1486 N N . LYS A 1 183 ? -46.227 -14.189 15.506 1.00 85.00 183 LYS A N 1
ATOM 1487 C CA . LYS A 1 183 ? -46.820 -13.892 16.814 1.00 85.00 183 LYS A CA 1
ATOM 1488 C C . LYS A 1 183 ? -46.387 -14.948 17.833 1.00 85.00 183 LYS A C 1
ATOM 1490 O O . LYS A 1 183 ? -46.720 -16.118 17.691 1.00 85.00 183 LYS A O 1
ATOM 1495 N N . GLY A 1 184 ? -45.719 -14.505 18.897 1.00 79.12 184 GLY A N 1
ATOM 1496 C CA . GLY A 1 184 ? -45.389 -15.344 20.051 1.00 79.12 184 GLY A CA 1
ATOM 1497 C C . GLY A 1 184 ? -44.007 -15.997 20.026 1.00 79.12 184 GLY A C 1
ATOM 1498 O O . GLY A 1 184 ? -43.691 -16.714 20.970 1.00 79.12 184 GLY A O 1
ATOM 1499 N N . GLN A 1 185 ? -43.169 -15.728 19.021 1.00 81.75 185 GLN A N 1
ATOM 1500 C CA . GLN A 1 185 ? -41.785 -16.210 18.993 1.00 81.75 185 GLN A CA 1
ATOM 1501 C C . GLN A 1 185 ? -40.782 -15.047 19.004 1.00 81.75 185 GLN A C 1
ATOM 1503 O O . GLN A 1 185 ? -41.054 -13.974 18.472 1.00 81.75 185 GLN A O 1
ATOM 1508 N N . CYS A 1 186 ? -39.611 -15.248 19.621 1.00 82.56 186 CYS A N 1
ATOM 1509 C CA . CYS A 1 186 ? -38.506 -14.279 19.573 1.00 82.56 186 CYS A CA 1
ATOM 1510 C C . CYS A 1 186 ? -37.654 -14.540 18.326 1.00 82.56 186 CYS A C 1
ATOM 1512 O O . CYS A 1 186 ? -36.489 -14.939 18.410 1.00 82.56 186 CYS A O 1
ATOM 1514 N N . MET A 1 187 ? -38.279 -14.384 17.163 1.00 89.75 187 MET A N 1
ATOM 1515 C CA . MET A 1 187 ? -37.598 -14.424 15.880 1.00 89.75 187 MET A CA 1
ATOM 1516 C C . MET A 1 187 ? -38.289 -13.505 14.876 1.00 89.75 187 MET A C 1
ATOM 1518 O O . MET A 1 187 ? -39.482 -13.243 15.001 1.00 89.75 187 MET A O 1
ATOM 1522 N N . ALA A 1 188 ? -37.547 -13.055 13.870 1.00 91.88 188 ALA A N 1
ATOM 1523 C CA . ALA A 1 188 ? -38.110 -12.435 12.674 1.00 91.88 188 ALA A CA 1
ATOM 1524 C C . ALA A 1 188 ? -37.762 -13.291 11.451 1.00 91.88 188 ALA A C 1
ATOM 1526 O O . ALA A 1 188 ? -36.737 -13.975 11.436 1.00 91.88 188 ALA A O 1
ATOM 1527 N N . LEU A 1 189 ? -38.599 -13.252 10.418 1.00 94.38 189 LEU A N 1
ATOM 1528 C CA . LEU A 1 189 ? -38.367 -13.935 9.146 1.00 94.38 189 LEU A CA 1
ATOM 15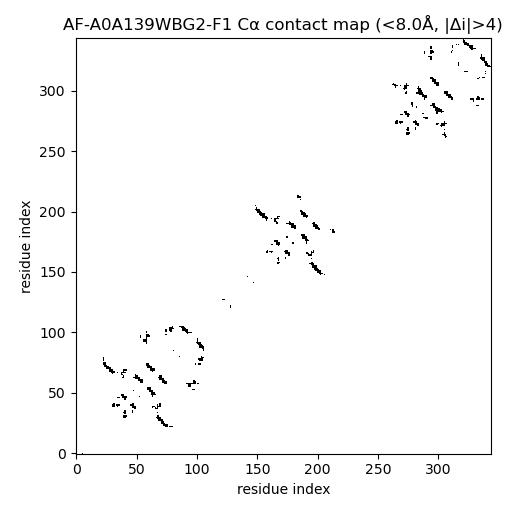29 C C . LEU A 1 189 ? -38.348 -12.893 8.035 1.00 94.38 189 LEU A C 1
ATOM 1531 O O . LEU A 1 189 ? -39.275 -12.095 7.922 1.00 94.38 189 LEU A O 1
ATOM 1535 N N . LYS A 1 190 ? -37.326 -12.908 7.181 1.00 96.12 190 LYS A N 1
ATOM 1536 C CA . LYS A 1 190 ? -37.297 -12.093 5.961 1.00 96.12 190 LYS A CA 1
ATOM 1537 C C . LYS A 1 190 ? -37.389 -12.990 4.739 1.00 96.12 190 LYS A C 1
ATOM 1539 O O . LYS A 1 190 ? -36.475 -13.768 4.483 1.00 96.12 190 LYS A O 1
ATOM 1544 N N . CYS A 1 191 ? -38.479 -12.849 3.995 1.00 95.81 191 CYS A N 1
ATOM 1545 C CA . CYS A 1 191 ? -38.669 -13.485 2.701 1.00 95.81 191 CYS A CA 1
ATOM 1546 C C . CYS A 1 191 ? -38.081 -12.596 1.599 1.00 95.81 191 CYS A C 1
ATOM 1548 O O . CYS A 1 191 ? -38.485 -11.436 1.451 1.00 95.81 191 CYS A O 1
ATOM 1550 N N . HIS A 1 192 ? -37.122 -13.130 0.845 1.00 94.69 192 HIS A N 1
ATOM 1551 C CA . HIS A 1 192 ? -36.467 -12.441 -0.265 1.00 94.69 192 HIS A CA 1
ATOM 1552 C C . HIS A 1 192 ? -37.185 -12.709 -1.600 1.00 94.69 192 HIS A C 1
ATOM 1554 O O . HIS A 1 192 ? -37.851 -13.736 -1.744 1.00 94.69 192 HIS A O 1
ATOM 1560 N N . PRO A 1 193 ? -37.045 -11.823 -2.606 1.00 93.88 193 PRO A N 1
ATOM 1561 C CA . PRO A 1 193 ? -37.685 -11.997 -3.917 1.00 93.88 193 PRO A CA 1
ATOM 1562 C C . PRO A 1 193 ? -37.289 -13.286 -4.656 1.00 93.88 193 PRO A C 1
ATOM 1564 O O . PRO A 1 193 ? -38.060 -13.798 -5.466 1.00 93.88 193 PRO A O 1
ATOM 1567 N N . ASP A 1 194 ? -36.106 -13.833 -4.366 1.00 93.81 194 ASP A N 1
ATOM 1568 C CA . ASP A 1 194 ? -35.614 -15.097 -4.928 1.00 93.81 194 ASP A CA 1
ATOM 1569 C C . ASP A 1 194 ? -36.283 -16.344 -4.307 1.00 93.81 194 ASP A C 1
ATOM 1571 O O . ASP A 1 194 ? -36.107 -17.460 -4.799 1.00 93.81 194 ASP A O 1
ATOM 1575 N N . GLY A 1 195 ? -37.098 -16.161 -3.263 1.00 93.25 195 GLY A N 1
ATOM 1576 C CA . GLY A 1 195 ? -37.775 -17.223 -2.524 1.00 93.25 195 GLY A CA 1
ATO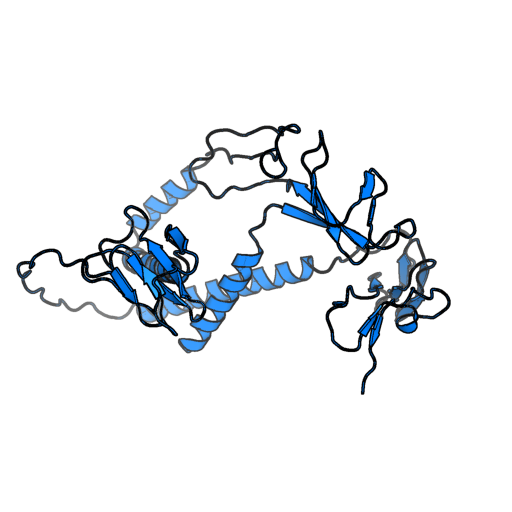M 1577 C C . GLY A 1 195 ? -36.998 -17.751 -1.316 1.00 93.25 195 GLY A C 1
ATOM 1578 O O . GLY A 1 195 ? -37.496 -18.663 -0.655 1.00 93.25 195 GLY A O 1
ATOM 1579 N N . SER A 1 196 ? -35.807 -17.217 -1.023 1.00 94.69 196 SER A N 1
ATOM 1580 C CA . SER A 1 196 ? -35.024 -17.576 0.164 1.00 94.69 196 SER A CA 1
ATOM 1581 C C . SER A 1 196 ? -35.573 -16.907 1.429 1.00 94.69 196 SER A C 1
ATOM 1583 O O . SER A 1 196 ? -36.188 -15.837 1.381 1.00 94.69 196 SER A O 1
ATOM 1585 N N . VAL A 1 197 ? -35.351 -17.537 2.586 1.00 96.62 197 VAL A N 1
ATOM 1586 C CA . VAL A 1 197 ? -35.811 -17.029 3.889 1.00 96.62 197 VAL A CA 1
ATOM 1587 C C . VAL A 1 197 ? -34.616 -16.823 4.807 1.00 96.62 197 VAL A C 1
ATOM 1589 O O . VAL A 1 197 ? -33.820 -17.734 5.018 1.00 96.62 197 VAL A O 1
ATOM 1592 N N . THR A 1 198 ? -34.484 -15.628 5.377 1.00 95.06 198 THR A N 1
ATOM 1593 C CA . THR A 1 198 ? -33.543 -15.370 6.475 1.00 95.06 198 THR A CA 1
ATOM 1594 C C . THR A 1 198 ? -34.283 -15.402 7.801 1.00 95.06 198 THR A C 1
ATOM 1596 O O . THR A 1 198 ? -35.218 -14.627 7.997 1.00 95.06 198 THR A O 1
ATOM 1599 N N . VAL A 1 199 ? -33.844 -16.271 8.707 1.00 94.69 199 VAL A N 1
ATOM 1600 C CA . VAL A 1 199 ? -34.355 -16.367 10.078 1.00 94.69 199 VAL A CA 1
ATOM 1601 C C . VAL A 1 199 ? -33.440 -15.569 10.999 1.00 94.69 199 VAL A C 1
ATOM 1603 O O . VAL A 1 199 ? -32.220 -15.742 10.970 1.00 94.69 199 VAL A O 1
ATOM 1606 N N . PHE A 1 200 ? -34.033 -14.694 11.804 1.00 90.25 200 PHE A N 1
ATOM 1607 C CA . PHE A 1 200 ? -33.359 -13.873 12.802 1.00 90.25 200 PHE A CA 1
ATOM 1608 C C . PHE A 1 200 ? -33.723 -14.411 14.184 1.00 90.25 200 PHE A C 1
ATOM 1610 O O . PHE A 1 200 ? -34.796 -14.097 14.685 1.00 90.25 200 PHE A O 1
ATOM 1617 N N . GLU A 1 201 ? -32.865 -15.221 14.803 1.00 87.81 201 GLU A N 1
ATOM 1618 C CA . GLU A 1 201 ? -33.124 -15.771 16.141 1.00 87.81 201 GLU A CA 1
ATOM 1619 C C . GLU A 1 201 ? -32.581 -14.833 17.228 1.00 87.81 201 GLU A C 1
ATOM 1621 O O . GLU A 1 201 ? -31.425 -14.393 17.174 1.00 87.81 201 GLU A O 1
ATOM 1626 N N . CYS A 1 202 ? -33.386 -14.554 18.257 1.00 78.19 202 CYS A N 1
ATOM 1627 C CA . CYS A 1 202 ? -32.905 -13.871 19.455 1.00 78.19 202 CYS A CA 1
ATOM 1628 C C . CYS A 1 202 ? -31.855 -14.735 20.175 1.00 78.19 202 CYS A C 1
ATOM 1630 O O . CYS A 1 202 ? -32.154 -15.835 20.642 1.00 78.19 202 CYS A O 1
ATOM 1632 N N . GLY A 1 203 ? -30.631 -14.223 20.328 1.00 67.06 203 GLY A N 1
ATOM 1633 C CA . GLY A 1 203 ? -29.583 -14.909 21.081 1.00 67.06 203 GLY A CA 1
ATOM 1634 C C . GLY A 1 203 ? -29.967 -15.182 22.545 1.00 67.06 203 GLY A C 1
ATOM 1635 O O . GLY A 1 203 ? -30.753 -14.436 23.142 1.00 67.06 203 GLY A O 1
ATOM 1636 N N . PRO A 1 204 ? -29.388 -16.217 23.178 1.00 52.31 204 PRO A N 1
ATOM 1637 C CA . PRO A 1 204 ? -29.752 -16.598 24.534 1.00 52.31 204 PRO A CA 1
ATOM 1638 C C . PRO A 1 204 ? -29.444 -15.473 25.546 1.00 52.31 204 PRO A C 1
ATOM 1640 O O . PRO A 1 204 ? -28.290 -15.136 25.804 1.00 52.31 204 PRO A O 1
ATOM 1643 N N . ARG A 1 205 ? -30.515 -14.954 26.170 1.00 49.69 205 ARG A N 1
ATOM 1644 C CA . ARG A 1 205 ? -30.578 -14.283 27.493 1.00 49.69 205 ARG A CA 1
ATOM 1645 C C . ARG A 1 205 ? -30.259 -12.786 27.671 1.00 49.69 205 ARG A C 1
ATOM 1647 O O . ARG A 1 205 ? -30.119 -12.385 28.823 1.00 49.69 205 ARG A O 1
ATOM 1654 N N . ILE A 1 206 ? -30.199 -11.917 26.655 1.00 44.22 206 ILE A N 1
ATOM 1655 C CA . ILE A 1 206 ? -29.781 -10.511 26.930 1.00 44.22 206 ILE A CA 1
ATOM 1656 C C . ILE A 1 206 ? -30.901 -9.452 26.943 1.00 44.22 206 ILE A C 1
ATOM 1658 O O . ILE A 1 206 ? -30.692 -8.386 27.517 1.00 44.22 206 ILE A O 1
ATOM 1662 N N . PHE A 1 207 ? -32.121 -9.712 26.467 1.00 41.28 207 PHE A N 1
ATOM 1663 C CA . PHE A 1 207 ? -33.141 -8.651 26.421 1.00 41.28 207 PHE A CA 1
ATOM 1664 C C . PHE A 1 207 ? -34.514 -9.093 26.926 1.00 41.28 207 PHE A C 1
ATOM 1666 O O . PHE A 1 207 ? -35.355 -9.542 26.162 1.00 41.28 207 PHE A O 1
ATOM 1673 N N . LYS A 1 208 ? -34.768 -8.871 28.222 1.00 41.09 208 LYS A N 1
ATOM 1674 C CA . LYS A 1 208 ? -36.119 -8.899 28.814 1.00 41.09 208 LYS A CA 1
ATOM 1675 C C . LYS A 1 208 ? -36.899 -7.578 28.650 1.00 41.09 208 LYS A C 1
ATOM 1677 O O . LYS A 1 208 ? -37.965 -7.440 29.228 1.00 41.09 208 LYS A O 1
ATOM 1682 N N . GLY A 1 209 ? -36.377 -6.593 27.908 1.00 40.78 209 GLY A N 1
ATOM 1683 C CA . GLY A 1 209 ? -36.906 -5.220 27.954 1.00 40.78 209 GLY A CA 1
ATOM 1684 C C . GLY A 1 209 ? -37.406 -4.597 26.649 1.00 40.78 209 GLY A C 1
ATOM 1685 O O . GLY A 1 209 ? -38.097 -3.590 26.731 1.00 40.78 209 GLY A O 1
ATOM 1686 N N . LEU A 1 210 ? -37.064 -5.131 25.466 1.00 38.72 210 LEU A N 1
ATOM 1687 C CA . LEU A 1 210 ? -37.291 -4.397 24.203 1.00 38.72 210 LEU A CA 1
ATOM 1688 C C . LEU A 1 210 ? -38.204 -5.074 23.173 1.00 38.72 210 LEU A C 1
ATOM 1690 O O . LEU A 1 210 ? -38.693 -4.395 22.279 1.00 38.72 210 LEU A O 1
ATOM 1694 N N . TRP A 1 211 ? -38.494 -6.365 23.316 1.00 39.00 211 TRP A N 1
ATOM 1695 C CA . TRP A 1 211 ? -39.478 -7.059 22.486 1.00 39.00 211 TRP A CA 1
ATOM 1696 C C . TRP A 1 211 ? -40.601 -7.514 23.410 1.00 39.00 211 TRP A C 1
ATOM 1698 O O . TRP A 1 211 ? -40.337 -8.218 24.385 1.00 39.00 211 TRP A O 1
ATOM 1708 N N . ARG A 1 212 ? -41.841 -7.064 23.164 1.00 38.78 212 ARG A N 1
ATOM 1709 C CA . ARG A 1 212 ? -43.025 -7.499 23.926 1.00 38.78 212 ARG A CA 1
ATOM 1710 C C . ARG A 1 212 ? -43.323 -8.968 23.612 1.00 38.78 212 ARG A C 1
ATOM 1712 O O . ARG A 1 212 ? -44.284 -9.282 22.917 1.00 38.78 212 ARG A O 1
ATOM 1719 N N . CYS A 1 213 ? -42.531 -9.873 24.171 1.00 38.12 213 CYS A N 1
ATOM 1720 C CA . CYS A 1 213 ? -43.031 -11.187 24.535 1.00 38.12 213 CYS A CA 1
ATOM 1721 C C . CYS A 1 213 ? -44.065 -10.945 25.640 1.00 38.12 213 CYS A C 1
ATOM 1723 O O . CYS A 1 213 ? -43.769 -10.316 26.654 1.00 38.12 213 CYS A O 1
ATOM 1725 N N . LYS A 1 214 ? -45.314 -11.328 25.386 1.00 35.41 214 LYS A N 1
ATOM 1726 C CA . LYS A 1 214 ? -46.465 -11.039 26.244 1.00 35.41 214 LYS A CA 1
ATOM 1727 C C . LYS A 1 214 ? -46.354 -11.855 27.544 1.00 35.41 214 LYS A C 1
ATOM 1729 O O . LYS A 1 214 ? -46.907 -12.943 27.632 1.00 35.41 214 LYS A O 1
ATOM 1734 N N . GLU A 1 215 ? -45.632 -11.350 28.543 1.00 39.34 215 GLU A N 1
ATOM 1735 C CA . GLU A 1 215 ? -45.789 -11.788 29.935 1.00 39.34 215 GLU A CA 1
ATOM 1736 C C . GLU A 1 215 ? -46.971 -11.016 30.572 1.00 39.34 215 GLU A C 1
ATOM 1738 O O . GLU A 1 215 ? -47.249 -9.870 30.221 1.00 39.34 215 GLU A O 1
ATOM 1743 N N . LYS A 1 216 ? -47.727 -11.721 31.423 1.00 34.62 216 LYS A N 1
ATOM 1744 C CA . LYS A 1 216 ? -49.005 -11.377 32.090 1.00 34.62 216 LYS A CA 1
ATOM 1745 C C . LYS A 1 216 ? -49.037 -9.999 32.812 1.00 34.62 216 LYS A C 1
ATOM 1747 O O . LYS A 1 216 ? -47.981 -9.424 33.055 1.00 34.62 216 LYS A O 1
ATOM 1752 N N . PRO A 1 217 ? -50.233 -9.455 33.149 1.00 41.62 217 PRO A N 1
ATOM 1753 C CA . PRO A 1 217 ? -50.391 -8.061 33.585 1.00 41.62 217 PRO A CA 1
ATOM 1754 C C . PRO A 1 217 ? -49.766 -7.764 34.958 1.00 41.62 217 PRO A C 1
ATOM 1756 O O . PRO A 1 217 ? -49.796 -8.597 35.860 1.00 41.62 217 PRO A O 1
ATOM 1759 N N . PHE A 1 218 ? -49.217 -6.552 35.081 1.00 34.22 218 PHE A N 1
ATOM 1760 C CA . PHE A 1 218 ? -48.513 -6.002 36.243 1.00 34.22 218 PHE A CA 1
ATOM 1761 C C . PHE A 1 218 ? -49.461 -5.102 37.058 1.00 34.22 218 PHE A C 1
ATOM 1763 O O . PHE A 1 218 ? -50.163 -4.271 36.479 1.00 34.22 218 PHE A O 1
ATOM 1770 N N . GLU A 1 219 ? -49.474 -5.266 38.382 1.00 38.25 219 GLU A N 1
ATOM 1771 C CA . GLU A 1 219 ? -50.213 -4.428 39.341 1.00 38.25 219 GLU A CA 1
ATOM 1772 C C . GLU A 1 219 ? -49.622 -3.004 39.460 1.00 38.25 219 GLU A C 1
ATOM 1774 O O . GLU A 1 219 ? -48.421 -2.808 39.245 1.00 38.25 219 GLU A O 1
ATOM 1779 N N . PRO A 1 220 ? -50.432 -1.983 39.806 1.00 42.00 220 PRO A N 1
ATOM 1780 C CA . PRO A 1 220 ? -50.000 -0.589 39.791 1.00 42.00 220 PRO A CA 1
ATOM 1781 C C . PRO A 1 220 ? -49.150 -0.211 41.017 1.00 42.00 220 PRO A C 1
ATOM 1783 O O . PRO A 1 220 ? -49.543 -0.405 42.167 1.00 42.00 220 PRO A O 1
ATOM 1786 N N . LEU A 1 221 ? -47.995 0.413 40.762 1.00 38.59 221 LEU A N 1
ATOM 1787 C CA . LEU A 1 221 ? -47.159 1.067 41.775 1.00 38.59 221 LEU A CA 1
ATOM 1788 C C . LEU A 1 221 ? -47.704 2.461 42.136 1.00 38.59 221 LEU A C 1
ATOM 1790 O O . LEU A 1 221 ? -48.124 3.229 41.272 1.00 38.59 221 LEU A O 1
ATOM 1794 N N . LYS A 1 222 ? -47.663 2.766 43.440 1.00 39.69 222 LYS A N 1
ATOM 1795 C CA . LYS A 1 222 ? -48.163 3.990 44.091 1.00 39.69 222 LYS A CA 1
ATOM 1796 C C . LYS A 1 222 ? -47.464 5.285 43.620 1.00 39.69 222 LYS A C 1
ATOM 1798 O O . LYS A 1 222 ? -46.287 5.242 43.258 1.00 39.69 222 LYS A O 1
ATOM 1803 N N . PRO A 1 223 ? -48.157 6.442 43.688 1.00 40.56 223 PRO A N 1
ATOM 1804 C CA . PRO A 1 223 ? -47.657 7.724 43.194 1.00 40.56 223 PRO A CA 1
ATOM 1805 C C . PRO A 1 223 ? -46.566 8.331 44.090 1.00 40.56 223 PRO A C 1
ATOM 1807 O O . PRO A 1 223 ? -46.598 8.222 45.315 1.00 40.56 223 PRO A O 1
ATOM 1810 N N . TRP A 1 224 ? -45.605 8.999 43.450 1.00 33.09 224 TRP A N 1
ATOM 1811 C CA . TRP A 1 224 ? -44.460 9.678 44.060 1.00 33.09 224 TRP A CA 1
ATOM 1812 C C . TRP A 1 224 ? -44.683 11.201 44.013 1.00 33.09 224 TRP A C 1
ATOM 1814 O O . TRP A 1 224 ? -45.045 11.732 42.963 1.00 33.09 224 TRP A O 1
ATOM 1824 N N . HIS A 1 225 ? -44.472 11.908 45.128 1.00 42.12 225 HIS A N 1
ATOM 1825 C CA . HIS A 1 225 ? -44.598 13.372 45.208 1.00 42.12 225 HIS A CA 1
ATOM 1826 C C . HIS A 1 225 ? -43.281 14.085 44.837 1.00 42.12 225 HIS A C 1
ATOM 1828 O O . HIS A 1 225 ? -42.217 13.668 45.301 1.00 42.12 225 HIS A O 1
ATOM 1834 N N . PRO A 1 226 ? -43.314 15.186 44.059 1.00 43.72 226 PRO A N 1
ATOM 1835 C CA . PRO A 1 226 ? -42.115 15.926 43.683 1.00 43.72 226 PRO A CA 1
ATOM 1836 C C . PRO A 1 226 ? -41.743 16.973 44.745 1.00 43.72 226 PRO A C 1
ATOM 1838 O O . PRO A 1 226 ? -42.395 18.005 44.888 1.00 43.72 226 PRO A O 1
ATOM 1841 N N . GLY A 1 227 ? -40.651 16.726 45.469 1.00 40.00 227 GLY A N 1
ATOM 1842 C CA . GLY A 1 227 ? -39.957 17.745 46.259 1.00 40.00 227 GLY A CA 1
ATOM 1843 C C . GLY A 1 227 ? -39.054 18.607 45.371 1.00 40.00 227 GLY A C 1
ATOM 1844 O O . GLY A 1 227 ? -38.258 18.085 44.589 1.00 40.00 227 GLY A O 1
ATOM 1845 N N . GLN A 1 228 ? -39.182 19.929 45.490 1.00 43.81 228 GLN A N 1
ATOM 1846 C CA . GLN A 1 228 ? -38.422 20.917 44.725 1.00 43.81 228 GLN A CA 1
ATOM 1847 C C . GLN A 1 228 ? -36.908 20.833 44.989 1.00 43.81 228 GLN A C 1
ATOM 1849 O O . GLN A 1 228 ? -36.441 21.047 46.107 1.00 43.81 228 GLN A O 1
ATOM 1854 N N . LEU A 1 229 ? -36.122 20.600 43.934 1.00 40.75 229 LEU A N 1
ATOM 1855 C CA . LEU A 1 229 ? -34.664 20.731 43.945 1.00 40.75 229 LEU A CA 1
ATOM 1856 C C . LEU A 1 229 ? -34.257 22.008 43.198 1.00 40.75 229 LEU A C 1
ATOM 1858 O O . LEU A 1 229 ? -34.495 22.143 41.999 1.00 40.75 229 LEU A O 1
ATOM 1862 N N . LYS A 1 230 ? -33.630 22.943 43.925 1.00 46.66 230 LYS A N 1
ATOM 1863 C CA . LYS A 1 230 ? -33.087 24.211 43.408 1.00 46.66 230 LYS A CA 1
ATOM 1864 C C . LYS A 1 230 ? -32.049 23.971 42.304 1.00 46.66 230 LYS A C 1
ATOM 1866 O O . LYS A 1 230 ? -31.015 23.335 42.516 1.00 46.66 230 LYS A O 1
ATOM 1871 N N . VAL A 1 231 ? -32.318 24.547 41.136 1.00 48.38 231 VAL A N 1
ATOM 1872 C CA . VAL A 1 231 ? -31.559 24.397 39.890 1.00 48.38 231 VAL A CA 1
ATOM 1873 C C . VAL A 1 231 ? -30.508 25.507 39.758 1.00 48.38 231 VAL A C 1
ATOM 1875 O O . VAL A 1 231 ? -30.695 26.438 38.994 1.00 48.38 231 VAL A O 1
ATOM 1878 N N . ASN A 1 232 ? -29.377 25.408 40.469 1.00 49.62 232 ASN A N 1
ATOM 1879 C CA . ASN A 1 232 ? -28.243 26.345 40.291 1.00 49.62 232 ASN A CA 1
ATOM 1880 C C . ASN A 1 232 ? -26.934 25.667 39.820 1.00 49.62 232 ASN A C 1
ATOM 1882 O O . ASN A 1 232 ? -25.885 26.298 39.784 1.00 49.62 232 ASN A O 1
ATOM 1886 N N . SER A 1 233 ? -26.963 24.386 39.421 1.00 51.84 233 SER A N 1
ATOM 1887 C CA . SER A 1 233 ? -25.749 23.603 39.089 1.00 51.84 233 SER A CA 1
ATOM 1888 C C . SER A 1 233 ? -25.549 23.293 37.591 1.00 51.84 233 SER A C 1
ATOM 1890 O O . SER A 1 233 ? -24.592 22.602 37.231 1.00 51.84 233 SER A O 1
ATOM 1892 N N . ILE A 1 234 ? -26.427 23.760 36.695 1.00 52.97 234 ILE A N 1
ATOM 1893 C CA . ILE A 1 234 ? -26.446 23.315 35.283 1.00 52.97 234 ILE A CA 1
ATOM 1894 C C . ILE A 1 234 ? -25.356 23.982 34.420 1.00 52.97 234 ILE A C 1
ATOM 1896 O O . ILE A 1 234 ? -24.908 23.399 33.431 1.00 52.97 234 ILE A O 1
ATOM 1900 N N . THR A 1 235 ? -24.857 25.161 34.788 1.00 52.97 235 THR A N 1
ATOM 1901 C CA . THR A 1 235 ? -23.839 25.885 34.002 1.00 52.97 235 THR A CA 1
ATOM 1902 C C . THR A 1 235 ? -22.440 25.267 34.094 1.00 52.97 235 THR A C 1
ATOM 1904 O O . THR A 1 235 ? -21.701 25.307 33.113 1.00 52.97 235 THR A O 1
ATOM 1907 N N . ARG A 1 236 ? -22.087 24.604 35.205 1.00 55.56 236 ARG A N 1
ATOM 1908 C CA . ARG A 1 236 ? -20.742 24.024 35.402 1.00 55.56 236 ARG A CA 1
ATOM 1909 C C . ARG A 1 236 ? -20.484 22.723 34.629 1.00 55.56 236 ARG A C 1
ATOM 1911 O O . ARG A 1 236 ? -19.338 22.431 34.316 1.00 55.56 236 ARG A O 1
ATOM 1918 N N . MET A 1 237 ? -21.518 21.948 34.286 1.00 55.16 237 MET A N 1
ATOM 1919 C CA . MET A 1 237 ? -21.342 20.679 33.553 1.00 55.16 237 MET A CA 1
ATOM 1920 C C . MET A 1 237 ? -21.089 20.872 32.053 1.00 55.16 237 MET A C 1
ATOM 1922 O O . MET A 1 237 ? -20.425 20.043 31.437 1.00 55.16 237 MET A O 1
ATOM 1926 N N . LYS A 1 238 ? -21.557 21.979 31.463 1.00 67.50 238 LYS A N 1
ATOM 1927 C CA . LYS A 1 238 ? -21.380 22.242 30.027 1.00 67.50 238 LYS A CA 1
ATOM 1928 C C . LYS A 1 238 ? -19.918 22.512 29.656 1.00 67.50 238 LYS A C 1
ATOM 1930 O O . LYS A 1 238 ? -19.504 22.115 28.572 1.00 67.50 238 LYS A O 1
ATOM 1935 N N . SER A 1 239 ? -19.125 23.125 30.542 1.00 74.50 239 SER A N 1
ATOM 1936 C CA . SER A 1 239 ? -17.715 23.421 30.238 1.00 74.50 239 SER A CA 1
ATOM 1937 C C . SER A 1 239 ? -16.839 22.166 30.237 1.00 74.50 239 SER A C 1
ATOM 1939 O O . SER A 1 239 ? -15.995 22.011 29.359 1.00 74.50 239 SER A O 1
ATOM 1941 N N . VAL A 1 240 ? -17.087 21.222 31.152 1.00 74.81 240 VAL A N 1
ATOM 1942 C CA . VAL A 1 240 ? -16.305 19.978 31.256 1.00 74.81 240 VAL A CA 1
ATOM 1943 C C . VAL A 1 240 ? -16.519 19.078 30.035 1.00 74.81 240 VAL A C 1
ATOM 1945 O O . VAL A 1 240 ? -15.561 18.520 29.506 1.00 74.81 240 VAL A O 1
ATOM 1948 N N . THR A 1 241 ? -17.754 18.970 29.533 1.00 77.62 241 THR A N 1
ATOM 1949 C CA . THR A 1 241 ? -18.045 18.175 28.328 1.00 77.62 241 THR A CA 1
ATOM 1950 C C . THR A 1 241 ? -17.389 18.761 27.077 1.00 77.62 241 THR A C 1
ATOM 1952 O O . THR A 1 241 ? -16.872 18.008 26.255 1.00 77.62 241 THR A O 1
ATOM 1955 N N . VAL A 1 242 ? -17.369 20.092 26.941 1.00 81.19 242 VAL A N 1
ATOM 1956 C CA . VAL A 1 242 ? -16.713 20.761 25.806 1.00 81.19 242 VAL A CA 1
ATOM 1957 C C . VAL A 1 242 ? -15.196 20.560 25.856 1.00 81.19 242 VAL A C 1
ATOM 1959 O O . VAL A 1 242 ? -14.607 20.213 24.837 1.00 81.19 242 VAL A O 1
ATOM 1962 N N . LEU A 1 243 ? -14.577 20.684 27.035 1.00 79.56 243 LEU A N 1
ATOM 1963 C CA . LEU A 1 243 ? -13.139 20.443 27.212 1.00 79.56 243 LEU A CA 1
ATOM 1964 C C . LEU A 1 243 ? -12.741 18.997 26.887 1.00 79.56 243 LEU A C 1
ATOM 1966 O O . LEU A 1 243 ? -11.734 18.775 26.221 1.00 79.56 243 LEU A O 1
ATOM 1970 N N . PHE A 1 244 ? -13.545 18.010 27.294 1.00 80.56 244 PHE A N 1
ATOM 1971 C CA . PHE A 1 244 ? -13.275 16.606 26.979 1.00 80.56 244 PHE A CA 1
ATOM 1972 C C . PHE A 1 244 ? -13.382 16.315 25.474 1.00 80.56 244 PHE A C 1
ATOM 1974 O O . PHE A 1 244 ? -12.511 15.651 24.916 1.00 80.56 244 PHE A O 1
ATOM 1981 N N . LEU A 1 245 ? -14.409 16.845 24.797 1.00 81.62 245 LEU A N 1
ATOM 1982 C CA . LEU A 1 245 ? -14.551 16.703 23.343 1.00 81.62 245 LEU A CA 1
ATOM 1983 C C . LEU A 1 245 ? -13.392 17.372 22.590 1.00 81.62 245 LEU A C 1
ATOM 1985 O O . LEU A 1 245 ? -12.863 16.780 21.653 1.00 81.62 245 LEU A O 1
ATOM 1989 N N . ALA A 1 246 ? -12.955 18.556 23.029 1.00 79.94 246 ALA A N 1
ATOM 1990 C CA . ALA A 1 246 ? -11.794 19.232 22.457 1.00 79.94 246 ALA A CA 1
ATOM 1991 C C . ALA A 1 246 ? -10.507 18.404 22.625 1.00 79.94 246 ALA A C 1
ATOM 1993 O O . ALA A 1 246 ? -9.770 18.226 21.659 1.00 79.94 246 ALA A O 1
ATOM 1994 N N . ALA A 1 247 ? -10.272 17.828 23.810 1.00 79.56 247 ALA A N 1
ATOM 1995 C CA . ALA A 1 247 ? -9.111 16.974 24.066 1.00 79.56 247 ALA A CA 1
ATOM 1996 C C . ALA A 1 247 ? -9.103 15.710 23.188 1.00 79.56 247 ALA A C 1
ATOM 1998 O O . ALA A 1 247 ? -8.055 15.338 22.661 1.00 79.56 247 ALA A O 1
ATOM 1999 N N . VAL A 1 248 ? -10.265 15.077 22.976 1.00 81.69 248 VAL A N 1
ATOM 2000 C CA . VAL A 1 248 ? -10.388 13.933 22.059 1.00 81.69 248 VAL A CA 1
ATOM 2001 C C . VAL A 1 248 ? -10.083 14.359 20.623 1.00 81.69 248 VAL A C 1
ATOM 2003 O O . VAL A 1 248 ? -9.291 13.688 19.972 1.00 81.69 248 VAL A O 1
ATOM 2006 N N . CYS A 1 249 ? -10.629 15.478 20.134 1.00 78.81 249 CYS A N 1
ATOM 2007 C CA . CYS A 1 249 ? -10.328 15.973 18.785 1.00 78.81 249 CYS A CA 1
ATOM 2008 C C . CYS A 1 249 ? -8.833 16.270 18.583 1.00 78.81 249 CYS A C 1
ATOM 2010 O O . CYS A 1 249 ? -8.272 15.863 17.569 1.00 78.81 249 CYS A O 1
ATOM 2012 N N . ILE A 1 250 ? -8.176 16.914 19.555 1.00 79.06 250 ILE A N 1
ATOM 2013 C CA . ILE A 1 250 ? -6.730 17.192 19.505 1.00 79.06 250 ILE A CA 1
ATOM 2014 C C . ILE A 1 250 ? -5.934 15.884 19.466 1.00 79.06 250 ILE A C 1
ATOM 2016 O O . ILE A 1 250 ? -5.059 15.725 18.620 1.00 79.06 250 ILE A O 1
ATOM 2020 N N . PHE A 1 251 ? -6.270 14.914 20.322 1.00 74.50 251 PHE A N 1
ATOM 2021 C CA . PHE A 1 251 ? -5.596 13.616 20.328 1.00 74.50 251 PHE A CA 1
ATOM 2022 C C . PHE A 1 251 ? -5.747 12.877 18.989 1.00 74.50 251 PHE A C 1
ATOM 2024 O O . PHE A 1 251 ? -4.809 12.228 18.541 1.00 74.50 251 PHE A O 1
ATOM 2031 N N . GLN A 1 252 ? -6.898 12.987 18.317 1.00 69.94 252 GLN A N 1
ATOM 2032 C CA . GLN A 1 252 ? -7.093 12.380 16.994 1.00 69.94 252 GLN A CA 1
ATOM 2033 C C . GLN A 1 252 ? -6.279 13.084 15.898 1.00 69.94 252 GLN A C 1
ATOM 2035 O O . GLN A 1 252 ? -5.679 12.398 15.075 1.00 69.94 252 GLN A O 1
ATOM 2040 N N . LEU A 1 253 ? -6.200 14.421 15.904 1.00 70.75 253 LEU A N 1
ATOM 2041 C CA . LEU A 1 253 ? -5.378 15.174 14.943 1.00 70.75 253 LEU A CA 1
ATOM 2042 C C . LEU A 1 253 ? -3.894 14.784 15.033 1.00 70.75 253 LEU A C 1
ATOM 2044 O O . LEU A 1 253 ? -3.257 14.597 14.002 1.00 70.75 253 LEU A O 1
ATOM 2048 N N . LEU A 1 254 ? -3.386 14.544 16.246 1.00 70.00 254 LEU A N 1
ATOM 2049 C CA . LEU A 1 254 ? -2.011 14.082 16.468 1.00 70.00 254 LEU A CA 1
ATOM 2050 C C . LEU A 1 254 ? -1.733 12.665 15.928 1.00 70.00 254 LEU A C 1
ATOM 2052 O O . LEU A 1 254 ? -0.582 12.324 15.683 1.00 70.00 254 LEU A O 1
ATOM 2056 N N . ASN A 1 255 ? -2.758 11.827 15.734 1.00 64.75 255 ASN A N 1
ATOM 2057 C CA . ASN A 1 255 ? -2.580 10.463 15.216 1.00 64.75 255 ASN A CA 1
ATOM 2058 C C . ASN A 1 255 ? -2.650 10.376 13.681 1.00 64.75 255 ASN A C 1
ATOM 2060 O O . ASN A 1 255 ? -2.146 9.410 13.113 1.00 64.75 255 ASN A O 1
ATOM 2064 N N . ILE A 1 256 ? -3.258 11.353 12.995 1.00 56.75 256 ILE A N 1
ATOM 2065 C CA . ILE A 1 256 ? -3.396 11.327 11.526 1.00 56.75 256 ILE A CA 1
ATOM 2066 C C . ILE A 1 256 ? -2.041 11.550 10.835 1.00 56.75 256 ILE A C 1
ATOM 2068 O O . ILE A 1 256 ? -1.772 10.924 9.812 1.00 56.75 256 ILE A O 1
ATOM 2072 N N . GLU A 1 257 ? -1.153 12.361 11.414 1.00 49.53 257 GLU A N 1
ATOM 2073 C CA . GLU A 1 257 ? 0.192 12.582 10.858 1.00 49.53 257 GLU A CA 1
ATOM 2074 C C . GLU A 1 257 ? 1.065 11.318 10.884 1.00 49.53 257 GLU A C 1
ATOM 2076 O O . GLU A 1 257 ? 1.912 11.143 10.013 1.00 49.53 257 GLU A O 1
ATOM 2081 N N . ALA A 1 258 ? 0.802 10.377 11.797 1.00 49.28 258 ALA A N 1
ATOM 2082 C CA . ALA A 1 258 ? 1.555 9.126 11.894 1.00 49.28 258 ALA A CA 1
ATOM 2083 C C . ALA A 1 258 ? 1.219 8.097 10.790 1.00 49.28 258 ALA A C 1
ATOM 2085 O O . ALA A 1 258 ? 1.895 7.074 10.689 1.00 49.28 258 ALA A O 1
ATOM 2086 N N . ALA A 1 259 ? 0.171 8.326 9.986 1.00 46.00 259 ALA A N 1
ATOM 2087 C CA . ALA A 1 259 ? -0.277 7.391 8.946 1.00 46.00 259 ALA A CA 1
ATOM 2088 C C . ALA A 1 259 ? 0.279 7.697 7.544 1.00 46.00 259 ALA A C 1
ATOM 2090 O O . ALA A 1 259 ? 0.190 6.851 6.652 1.00 46.00 259 ALA A O 1
ATOM 2091 N N . LEU A 1 260 ? 0.871 8.876 7.333 1.00 49.19 260 LEU A N 1
ATOM 2092 C CA . LEU A 1 260 ? 1.733 9.099 6.178 1.00 49.19 260 LEU A CA 1
ATOM 2093 C C . LEU A 1 260 ? 3.061 8.418 6.491 1.00 49.19 260 LEU A C 1
ATOM 2095 O O . LEU A 1 260 ? 3.664 8.706 7.522 1.00 49.19 260 LEU A O 1
ATOM 2099 N N . ILE A 1 261 ? 3.509 7.500 5.630 1.00 51.06 261 ILE A N 1
ATOM 2100 C CA . ILE A 1 261 ? 4.847 6.908 5.747 1.00 51.06 261 ILE A CA 1
ATOM 2101 C C . ILE A 1 261 ? 5.848 8.029 5.455 1.00 51.06 261 ILE A C 1
ATOM 2103 O O . ILE A 1 261 ? 6.255 8.274 4.323 1.00 51.06 261 ILE A O 1
ATOM 2107 N N . GLN A 1 262 ? 6.160 8.774 6.504 1.00 53.19 262 GLN A N 1
ATOM 2108 C CA . GLN A 1 262 ? 7.138 9.832 6.538 1.00 53.19 262 GLN A CA 1
ATOM 2109 C C . GLN A 1 262 ? 8.484 9.165 6.789 1.00 53.19 262 GLN A C 1
ATOM 2111 O O . GLN A 1 262 ? 8.829 8.815 7.917 1.00 53.19 262 GLN A O 1
ATOM 2116 N N . TYR A 1 263 ? 9.241 8.943 5.718 1.00 62.66 263 TYR A N 1
ATOM 2117 C CA . TYR A 1 263 ? 10.644 8.585 5.860 1.00 62.66 263 TYR A CA 1
ATOM 2118 C C . TYR A 1 263 ? 11.377 9.817 6.385 1.00 62.66 263 TYR A C 1
ATOM 2120 O O . TYR A 1 263 ? 11.383 10.862 5.733 1.00 62.66 263 TYR A O 1
ATOM 2128 N N . GLY A 1 264 ? 11.941 9.709 7.590 1.00 64.56 264 GLY A N 1
ATOM 2129 C CA . GLY A 1 264 ? 12.784 10.762 8.145 1.00 64.56 264 GLY A CA 1
ATOM 2130 C C . GLY A 1 264 ? 13.948 11.097 7.199 1.00 64.56 264 GLY A C 1
ATOM 2131 O O . GLY A 1 264 ? 14.319 10.272 6.359 1.00 64.56 264 GLY A O 1
ATOM 2132 N N . PRO A 1 265 ? 14.533 12.300 7.313 1.00 76.19 265 PRO A N 1
ATOM 2133 C CA . PRO A 1 265 ? 15.614 12.732 6.437 1.00 76.19 265 PRO A CA 1
ATOM 2134 C C . PRO A 1 265 ? 16.783 11.741 6.495 1.00 76.19 265 PRO A C 1
ATOM 2136 O O . PRO A 1 265 ? 17.314 11.455 7.567 1.00 76.19 265 PRO A O 1
ATOM 2139 N N . ASN A 1 266 ? 17.185 11.224 5.334 1.00 85.81 266 ASN A N 1
ATOM 2140 C CA . ASN A 1 266 ? 18.309 10.298 5.225 1.00 85.81 266 ASN A CA 1
ATOM 2141 C C . ASN A 1 266 ? 19.615 10.985 5.680 1.00 85.81 266 ASN A C 1
ATOM 2143 O O . ASN A 1 266 ? 19.863 12.144 5.325 1.00 85.81 266 ASN A O 1
ATOM 2147 N N . SER A 1 267 ? 20.456 10.275 6.441 1.00 89.12 267 SER A N 1
ATOM 2148 C CA . SER A 1 267 ? 21.739 10.782 6.957 1.00 89.12 267 SER A CA 1
ATOM 2149 C C . SER A 1 267 ? 22.690 11.243 5.855 1.00 89.12 267 SER A C 1
ATOM 2151 O O . SER A 1 267 ? 23.508 12.128 6.082 1.00 89.12 267 SER A O 1
ATOM 2153 N N . ASN A 1 268 ? 22.555 10.682 4.654 1.00 93.00 268 ASN A N 1
ATOM 2154 C CA . ASN A 1 268 ? 23.376 11.033 3.506 1.00 93.00 268 ASN A CA 1
ATOM 2155 C C . ASN A 1 268 ? 22.903 12.303 2.793 1.00 93.00 268 ASN A C 1
ATOM 2157 O O . ASN A 1 268 ? 23.523 12.670 1.804 1.00 93.00 268 ASN A O 1
ATOM 2161 N N . ARG A 1 269 ? 21.830 12.989 3.223 1.00 91.94 269 ARG A N 1
ATOM 2162 C CA . ARG A 1 269 ? 21.330 14.176 2.506 1.00 91.94 269 ARG A CA 1
ATOM 2163 C C . ARG A 1 269 ? 22.286 15.366 2.609 1.00 91.94 269 ARG A C 1
ATOM 2165 O O . ARG A 1 269 ? 22.900 15.621 3.641 1.00 91.94 269 ARG A O 1
ATOM 2172 N N . ARG A 1 270 ? 22.320 16.178 1.551 1.00 94.44 270 ARG A N 1
ATOM 2173 C CA . ARG A 1 270 ? 22.973 17.495 1.570 1.00 94.44 270 ARG A CA 1
ATOM 2174 C C . ARG A 1 270 ? 22.017 18.554 2.140 1.00 94.44 270 ARG A C 1
ATOM 2176 O O . ARG A 1 270 ? 20.805 18.431 1.934 1.00 94.44 270 ARG A O 1
ATOM 2183 N N . PRO A 1 271 ? 22.530 19.598 2.822 1.00 94.88 271 PRO A N 1
ATOM 2184 C CA . PRO A 1 271 ? 21.713 20.719 3.279 1.00 94.88 271 PRO A CA 1
ATOM 2185 C C . PRO A 1 271 ? 20.875 21.309 2.136 1.00 94.88 271 PRO A C 1
ATOM 2187 O O . PRO A 1 271 ? 21.381 21.507 1.033 1.00 94.88 271 PRO A O 1
ATOM 2190 N N . GLY A 1 272 ? 19.588 21.561 2.395 1.00 94.50 272 GLY A N 1
ATOM 2191 C CA . GLY A 1 272 ? 18.659 22.120 1.404 1.00 94.50 272 GLY A CA 1
ATOM 2192 C C . GLY A 1 272 ? 18.184 21.144 0.318 1.00 94.50 272 GLY A C 1
ATOM 2193 O O . GLY A 1 272 ? 17.612 21.578 -0.678 1.00 94.50 272 GLY A O 1
ATOM 2194 N N . GLY A 1 273 ? 18.410 19.837 0.481 1.00 95.44 273 GLY A N 1
ATOM 2195 C CA . GLY A 1 273 ? 17.958 18.822 -0.471 1.00 95.44 273 GLY A CA 1
ATOM 2196 C C . GLY A 1 273 ? 17.436 17.550 0.185 1.00 95.44 273 GLY A C 1
ATOM 2197 O O . GLY A 1 273 ? 17.366 17.430 1.412 1.00 95.44 273 GLY A O 1
ATOM 2198 N N . CYS A 1 274 ? 17.091 16.589 -0.661 1.00 95.50 274 CYS A N 1
ATOM 2199 C CA . CYS A 1 274 ? 16.639 15.259 -0.279 1.00 95.50 274 CYS A CA 1
ATOM 2200 C C . CYS A 1 274 ? 17.616 14.199 -0.799 1.00 95.50 274 CYS A C 1
ATOM 2202 O O . CYS A 1 274 ? 18.431 14.470 -1.686 1.00 95.50 274 CYS A O 1
ATOM 2204 N N . TYR A 1 275 ? 17.559 12.999 -0.226 1.00 95.75 275 TYR A N 1
ATOM 2205 C CA . TYR A 1 275 ? 18.368 11.866 -0.664 1.00 95.75 275 TYR A CA 1
ATOM 2206 C C . TYR A 1 275 ? 17.574 10.568 -0.533 1.00 95.75 275 TYR A C 1
ATOM 2208 O O . TYR A 1 275 ? 16.975 10.319 0.513 1.00 95.75 275 TYR A O 1
ATOM 2216 N N . ASP A 1 276 ? 17.599 9.763 -1.587 1.00 94.69 276 ASP A N 1
ATOM 2217 C CA . ASP A 1 276 ? 17.110 8.385 -1.623 1.00 94.69 276 ASP A CA 1
ATOM 2218 C C . ASP A 1 276 ? 18.145 7.552 -2.382 1.00 94.69 276 ASP A C 1
ATOM 2220 O O . ASP A 1 276 ? 18.776 8.035 -3.320 1.00 94.69 276 ASP A O 1
ATOM 2224 N N . GLU A 1 277 ? 18.366 6.314 -1.955 1.00 95.00 277 GLU A N 1
ATOM 2225 C CA . GLU A 1 277 ? 19.435 5.463 -2.488 1.00 95.00 277 GLU A CA 1
ATOM 2226 C C . GLU A 1 277 ? 19.268 5.157 -3.984 1.00 95.00 277 GLU A C 1
ATOM 2228 O O . GLU A 1 277 ? 20.258 4.935 -4.677 1.00 95.00 277 GLU A O 1
ATOM 2233 N N . ARG A 1 278 ? 18.033 5.186 -4.505 1.00 95.00 278 ARG A N 1
ATOM 2234 C CA . ARG A 1 278 ? 17.717 4.847 -5.901 1.00 95.00 278 ARG A CA 1
ATOM 2235 C C . ARG A 1 278 ? 17.910 6.018 -6.858 1.00 95.00 278 ARG A C 1
ATOM 2237 O O . ARG A 1 278 ? 18.278 5.803 -8.007 1.00 95.00 278 ARG A O 1
ATOM 2244 N N . VAL A 1 279 ? 17.638 7.245 -6.409 1.00 95.88 279 VAL A N 1
ATOM 2245 C CA . VAL A 1 279 ? 17.711 8.468 -7.243 1.00 95.88 279 VAL A CA 1
ATOM 2246 C C . VAL A 1 279 ? 18.886 9.379 -6.881 1.00 95.88 279 VAL A C 1
ATOM 2248 O O . VAL A 1 279 ? 19.221 10.296 -7.629 1.00 95.88 279 VAL A O 1
ATOM 2251 N N . GLY A 1 280 ? 19.531 9.138 -5.743 1.00 96.56 280 GLY A N 1
ATOM 2252 C CA . GLY A 1 280 ? 20.591 9.975 -5.207 1.00 96.56 280 GLY A CA 1
ATOM 2253 C C . GLY A 1 280 ? 20.071 11.299 -4.646 1.00 96.56 280 GLY A C 1
ATOM 2254 O O . GLY A 1 280 ? 19.019 11.379 -4.011 1.00 96.56 280 GLY A O 1
ATOM 2255 N N . HIS A 1 281 ? 20.860 12.356 -4.836 1.00 96.81 281 HIS A N 1
ATOM 2256 C CA . HIS A 1 281 ? 20.565 13.680 -4.299 1.00 96.81 281 HIS A CA 1
ATOM 2257 C C . HIS A 1 281 ? 19.616 14.478 -5.185 1.00 96.81 281 HIS A C 1
ATOM 2259 O O . HIS A 1 281 ? 19.917 14.741 -6.347 1.00 96.81 281 HIS A O 1
ATOM 2265 N N . LEU A 1 282 ? 18.547 14.991 -4.579 1.00 97.00 282 LEU A N 1
ATOM 2266 C CA . LEU A 1 282 ? 17.616 15.914 -5.217 1.00 97.00 282 LEU A CA 1
ATOM 2267 C C . LEU A 1 282 ? 17.688 17.290 -4.554 1.00 97.00 282 LEU A C 1
ATOM 2269 O O . LEU A 1 282 ? 17.770 17.406 -3.329 1.00 97.00 282 LEU A O 1
ATOM 2273 N N . LYS A 1 283 ? 17.654 18.345 -5.371 1.00 97.75 283 LYS A N 1
ATOM 2274 C CA . LYS A 1 283 ? 17.480 19.721 -4.885 1.00 97.75 283 LYS A CA 1
ATOM 2275 C C . LYS A 1 283 ? 16.039 19.914 -4.397 1.00 97.75 283 LYS A C 1
ATOM 2277 O O . LYS A 1 283 ? 15.144 19.213 -4.862 1.00 97.75 283 LYS A O 1
ATOM 2282 N N . ALA A 1 284 ? 15.813 20.867 -3.493 1.00 96.81 284 ALA A N 1
ATOM 2283 C CA . ALA A 1 284 ? 14.463 21.250 -3.077 1.00 96.81 284 ALA A CA 1
ATOM 2284 C C . ALA A 1 284 ? 13.558 21.528 -4.294 1.00 96.81 284 ALA A C 1
ATOM 2286 O O . ALA A 1 284 ? 13.962 22.236 -5.218 1.00 96.81 284 ALA A O 1
ATOM 2287 N N . GLY A 1 285 ? 12.365 20.929 -4.313 1.00 96.25 285 GLY A N 1
ATOM 2288 C CA . GLY A 1 285 ? 11.406 21.034 -5.418 1.00 96.25 285 GLY A CA 1
ATOM 2289 C C . GLY A 1 285 ? 11.752 20.236 -6.682 1.00 96.25 285 GLY A C 1
ATOM 2290 O O . GLY A 1 285 ? 10.970 20.251 -7.628 1.00 96.25 285 GLY A O 1
ATOM 2291 N N . ALA A 1 286 ? 12.895 19.543 -6.732 1.00 97.69 286 ALA A N 1
ATOM 2292 C CA . ALA A 1 286 ? 13.249 18.721 -7.884 1.00 97.69 286 ALA A CA 1
ATOM 2293 C C . ALA A 1 286 ? 12.440 17.418 -7.912 1.00 97.69 286 ALA A C 1
ATOM 2295 O O . ALA A 1 286 ? 12.186 16.800 -6.872 1.00 97.69 286 ALA A O 1
ATOM 2296 N N . GLU A 1 287 ? 12.099 16.982 -9.123 1.00 97.12 287 GLU A N 1
ATOM 2297 C CA . GLU A 1 287 ? 11.508 15.674 -9.388 1.00 97.12 287 GLU A CA 1
ATOM 2298 C C . GLU A 1 287 ? 12.527 14.773 -10.091 1.00 97.12 287 GLU A C 1
ATOM 2300 O O . GLU A 1 287 ? 13.300 15.243 -10.928 1.00 97.12 287 GLU A O 1
ATOM 2305 N N . ALA A 1 288 ? 12.515 13.479 -9.780 1.00 96.94 288 ALA A N 1
ATOM 2306 C CA . ALA A 1 288 ? 13.292 12.483 -10.508 1.00 96.94 288 ALA A CA 1
ATOM 2307 C C . ALA A 1 288 ? 12.495 11.187 -10.718 1.00 96.94 288 ALA A C 1
ATOM 2309 O O . ALA A 1 288 ? 11.740 10.776 -9.827 1.00 96.94 288 ALA A O 1
ATOM 2310 N N . PRO A 1 289 ? 12.653 10.528 -11.881 1.00 96.75 289 PRO A N 1
ATOM 2311 C CA . PRO A 1 289 ? 12.139 9.182 -12.083 1.00 96.75 289 PRO A CA 1
ATOM 2312 C C . PRO A 1 289 ? 12.942 8.186 -11.241 1.00 96.75 289 PRO A C 1
ATOM 2314 O O . PRO A 1 289 ? 14.157 8.325 -11.098 1.00 96.75 289 PRO A O 1
ATOM 2317 N N . VAL A 1 290 ? 12.274 7.167 -10.703 1.00 96.00 290 VAL A N 1
ATOM 2318 C CA . VAL A 1 290 ? 12.941 6.091 -9.959 1.00 96.00 290 VAL A CA 1
ATOM 2319 C C . VAL A 1 290 ? 13.446 5.030 -10.946 1.00 96.00 290 VAL A C 1
ATOM 2321 O O . VAL A 1 290 ? 12.629 4.443 -11.658 1.00 96.00 290 VAL A O 1
ATOM 2324 N N . PRO A 1 291 ? 14.759 4.734 -11.011 1.00 95.25 291 PRO A N 1
ATOM 2325 C CA . PRO A 1 291 ? 15.281 3.728 -11.931 1.00 95.25 291 PRO A CA 1
ATOM 2326 C C . PRO A 1 291 ? 14.628 2.356 -11.721 1.00 95.25 291 PRO A C 1
ATOM 2328 O O . PRO A 1 291 ? 14.562 1.853 -10.600 1.00 95.25 291 PRO A O 1
ATOM 2331 N N . GLY A 1 292 ? 14.152 1.747 -12.810 1.00 94.06 292 GLY A N 1
ATOM 2332 C CA . GLY A 1 292 ? 13.558 0.406 -12.795 1.00 94.06 292 GLY A CA 1
ATOM 2333 C C . GLY A 1 292 ? 12.110 0.322 -12.299 1.00 94.06 292 GLY A C 1
ATOM 2334 O O . GLY A 1 292 ? 11.595 -0.787 -12.182 1.00 94.06 292 GLY A O 1
ATOM 2335 N N . ALA A 1 293 ? 11.438 1.445 -12.028 1.00 93.38 293 ALA A N 1
ATOM 2336 C CA . ALA A 1 293 ? 10.038 1.453 -11.608 1.00 93.38 293 ALA A CA 1
ATOM 2337 C C . ALA A 1 293 ? 9.259 2.624 -12.229 1.00 93.38 293 ALA A C 1
ATOM 2339 O O . ALA A 1 293 ? 9.806 3.707 -12.430 1.00 93.38 293 ALA A O 1
ATOM 2340 N N . CYS A 1 294 ? 7.962 2.439 -12.499 1.00 94.06 294 CYS A N 1
ATOM 2341 C CA . CYS A 1 294 ? 7.090 3.534 -12.932 1.00 94.06 294 CYS A CA 1
ATOM 2342 C C . CYS A 1 294 ? 6.659 4.403 -11.737 1.00 94.06 294 CYS A C 1
ATOM 2344 O O . CYS A 1 294 ? 5.521 4.374 -11.258 1.00 94.06 294 CYS A O 1
ATOM 2346 N N . GLU A 1 295 ? 7.616 5.154 -11.207 1.00 94.62 295 GLU A N 1
ATOM 2347 C CA . GLU A 1 295 ? 7.455 5.982 -10.018 1.00 94.62 295 GLU A CA 1
ATOM 2348 C C . GLU A 1 295 ? 8.170 7.316 -10.223 1.00 94.62 295 GLU A C 1
ATOM 2350 O O . GLU A 1 295 ? 9.194 7.393 -10.909 1.00 94.62 295 GLU A O 1
ATOM 2355 N N . LYS A 1 296 ? 7.652 8.367 -9.588 1.00 95.44 296 LYS A N 1
ATOM 2356 C CA . LYS A 1 296 ? 8.364 9.634 -9.453 1.00 95.44 296 LYS A CA 1
ATOM 2357 C C . LYS A 1 296 ? 8.567 9.992 -7.991 1.00 95.44 296 LYS A C 1
ATOM 2359 O O . LYS A 1 296 ? 7.698 9.761 -7.147 1.00 95.44 296 LYS A O 1
ATOM 2364 N N . MET A 1 297 ? 9.722 10.573 -7.712 1.00 95.25 297 MET A N 1
ATOM 2365 C CA . MET A 1 297 ? 10.044 11.162 -6.423 1.00 95.25 297 MET A CA 1
ATOM 2366 C C . MET A 1 297 ? 10.107 12.670 -6.557 1.00 95.25 297 MET A C 1
ATOM 2368 O O . MET A 1 297 ? 10.748 13.176 -7.475 1.00 95.25 297 MET A O 1
ATOM 2372 N N . THR A 1 298 ? 9.485 13.370 -5.617 1.00 95.56 298 THR A N 1
ATOM 2373 C CA . THR A 1 298 ? 9.526 14.830 -5.533 1.00 95.56 298 THR A CA 1
ATOM 2374 C C . THR A 1 298 ? 10.138 15.220 -4.195 1.00 95.56 298 THR A C 1
ATOM 2376 O O . THR A 1 298 ? 9.646 14.822 -3.138 1.00 95.56 298 THR A O 1
ATOM 2379 N N . CYS A 1 299 ? 11.232 15.979 -4.227 1.00 95.56 299 CYS A N 1
ATOM 2380 C CA . CYS A 1 299 ? 11.828 16.549 -3.022 1.00 95.56 299 CYS A CA 1
ATOM 2381 C C . CYS A 1 299 ? 11.011 17.759 -2.561 1.00 95.56 299 CYS A C 1
ATOM 2383 O O . CYS A 1 299 ? 10.660 18.617 -3.371 1.00 95.56 299 CYS A O 1
ATOM 2385 N N . ASP A 1 300 ? 10.727 17.843 -1.263 1.00 93.25 300 ASP A N 1
ATOM 2386 C CA . ASP A 1 300 ? 9.952 18.939 -0.693 1.00 93.25 300 ASP A CA 1
ATOM 2387 C C . ASP A 1 300 ? 10.581 20.312 -0.994 1.00 93.25 300 ASP A C 1
ATOM 2389 O O . ASP A 1 300 ? 11.803 20.494 -0.948 1.00 93.25 300 ASP A O 1
ATOM 2393 N N . VAL A 1 301 ? 9.731 21.294 -1.304 1.00 95.19 301 VAL A N 1
ATOM 2394 C CA . VAL A 1 301 ? 10.149 22.639 -1.736 1.00 95.19 301 VAL A CA 1
ATOM 2395 C C . VAL A 1 301 ? 10.914 23.408 -0.662 1.00 95.19 301 VAL A C 1
ATOM 2397 O O . VAL A 1 301 ? 11.702 24.287 -0.998 1.00 95.19 301 VAL A O 1
ATOM 2400 N N . SER A 1 302 ? 10.732 23.076 0.620 1.00 94.25 302 SER A N 1
ATOM 2401 C CA . SER A 1 302 ? 11.489 23.710 1.705 1.00 94.25 302 SER A CA 1
ATOM 2402 C C . SER A 1 302 ? 12.914 23.165 1.838 1.00 94.25 302 SER A C 1
ATOM 2404 O O . SER A 1 302 ? 13.712 23.712 2.597 1.00 94.25 302 SER A O 1
ATOM 2406 N N . GLY A 1 303 ? 13.254 22.068 1.146 1.00 90.56 303 GLY A N 1
ATOM 2407 C CA . GLY A 1 303 ? 14.537 21.393 1.338 1.00 90.56 303 GLY A CA 1
ATOM 2408 C C . GLY A 1 303 ? 14.689 20.820 2.750 1.00 90.56 303 GLY A C 1
ATOM 2409 O O . GLY A 1 303 ? 15.805 20.645 3.239 1.00 90.56 303 GLY A O 1
ATOM 2410 N N . SER A 1 304 ? 13.574 20.525 3.418 1.00 90.19 304 SER A N 1
ATOM 2411 C CA . SER A 1 304 ? 13.482 19.887 4.740 1.00 90.19 304 SER A CA 1
ATOM 2412 C C . SER A 1 304 ? 14.053 18.464 4.779 1.00 90.19 304 SER A C 1
ATOM 2414 O O 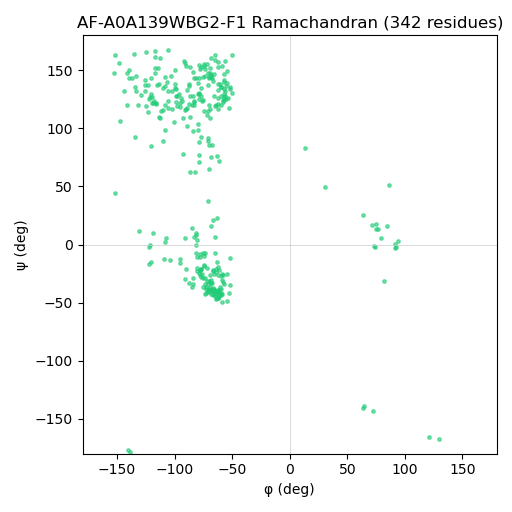. SER A 1 304 ? 14.340 17.940 5.853 1.00 90.19 304 SER A O 1
ATOM 2416 N N . GLY A 1 305 ? 14.280 17.857 3.611 1.00 89.50 305 GLY A N 1
ATOM 2417 C CA . GLY A 1 305 ? 14.704 16.464 3.465 1.00 89.50 305 GLY A CA 1
ATOM 2418 C C . GLY A 1 305 ? 13.535 15.497 3.305 1.00 89.50 305 GLY A C 1
ATOM 2419 O O . GLY A 1 305 ? 13.772 14.311 3.091 1.00 89.50 305 GLY A O 1
ATOM 2420 N N . TRP A 1 306 ? 12.299 16.000 3.364 1.00 88.69 306 TRP A N 1
ATOM 2421 C CA . TRP A 1 306 ? 11.099 15.231 3.069 1.00 88.69 306 TRP A CA 1
ATOM 2422 C C . TRP A 1 306 ? 10.996 14.925 1.578 1.00 88.69 306 TRP A C 1
ATOM 2424 O O . TRP A 1 306 ? 11.213 15.793 0.733 1.00 88.69 306 TRP A O 1
ATOM 2434 N N . MET A 1 307 ? 10.623 13.691 1.258 1.00 91.62 307 MET A N 1
ATOM 2435 C CA . MET A 1 307 ? 10.446 13.242 -0.115 1.00 91.62 307 MET A CA 1
ATOM 2436 C C . MET A 1 307 ? 9.059 12.641 -0.290 1.00 91.62 307 MET A C 1
ATOM 2438 O O . MET A 1 307 ? 8.618 11.818 0.511 1.00 91.62 307 MET A O 1
ATOM 2442 N N . GLN A 1 308 ? 8.371 13.058 -1.345 1.00 91.38 308 GLN A N 1
ATOM 2443 C CA . GLN A 1 308 ? 7.102 12.482 -1.752 1.00 91.38 308 GLN A CA 1
ATOM 2444 C C . GLN A 1 308 ? 7.365 11.395 -2.781 1.00 91.38 308 GLN A C 1
ATOM 2446 O O . GLN A 1 308 ? 7.975 11.637 -3.822 1.00 91.38 308 GLN A O 1
ATOM 2451 N N . HIS A 1 309 ? 6.890 10.192 -2.482 1.00 91.62 309 HIS A N 1
ATOM 2452 C CA . HIS A 1 309 ? 6.957 9.057 -3.386 1.00 91.62 309 HIS A CA 1
ATOM 2453 C C . HIS A 1 309 ? 5.593 8.850 -4.036 1.00 91.62 309 HIS A C 1
ATOM 2455 O O . HIS A 1 309 ? 4.606 8.579 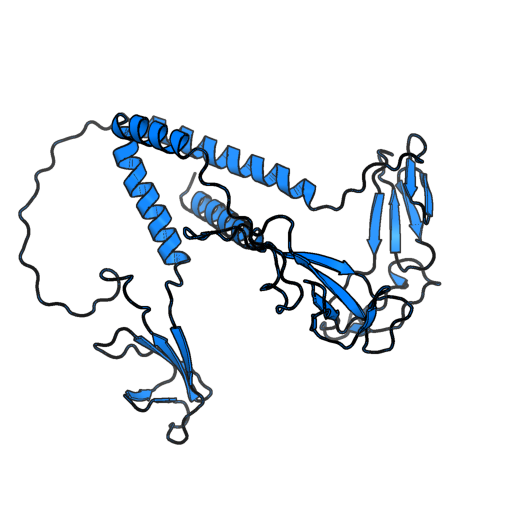-3.351 1.00 91.62 309 HIS A O 1
ATOM 2461 N N . ILE A 1 310 ? 5.526 9.004 -5.357 1.00 91.25 310 ILE A N 1
ATOM 2462 C CA . ILE A 1 310 ? 4.303 8.811 -6.132 1.00 91.25 310 ILE A CA 1
ATOM 2463 C C . ILE A 1 310 ? 4.543 7.636 -7.073 1.00 91.25 310 ILE A C 1
ATOM 2465 O O . ILE A 1 310 ? 5.454 7.646 -7.896 1.00 91.25 310 ILE A O 1
ATOM 2469 N N . SER A 1 311 ? 3.707 6.614 -6.953 1.00 91.38 311 SER A N 1
ATOM 2470 C CA . SER A 1 311 ? 3.746 5.426 -7.806 1.00 91.38 311 SER A CA 1
ATOM 2471 C C . SER A 1 311 ? 2.391 5.211 -8.455 1.00 91.38 311 SER A C 1
ATOM 2473 O O . SER A 1 311 ? 1.402 5.813 -8.026 1.00 91.38 311 SER A O 1
ATOM 2475 N N . CYS A 1 312 ? 2.337 4.361 -9.481 1.00 87.81 312 CYS A N 1
ATOM 2476 C CA . CYS A 1 312 ? 1.066 3.948 -10.058 1.00 87.81 312 CYS A CA 1
ATOM 2477 C C . CYS A 1 312 ? 0.167 3.421 -8.941 1.00 87.81 312 CYS A C 1
ATOM 2479 O O . CYS A 1 312 ? 0.499 2.454 -8.252 1.00 87.81 312 CYS A O 1
ATOM 2481 N N . GLY A 1 313 ? -0.960 4.100 -8.725 1.00 77.81 313 GLY A N 1
ATOM 2482 C CA . GLY A 1 313 ? -1.966 3.600 -7.808 1.00 77.81 313 GLY A CA 1
ATOM 2483 C C . GLY A 1 313 ? -2.390 2.210 -8.264 1.00 77.81 313 GLY A C 1
ATOM 2484 O O . GLY A 1 313 ? -2.462 1.946 -9.465 1.00 77.81 313 GLY A O 1
ATOM 2485 N N . VAL A 1 314 ? -2.716 1.340 -7.310 1.00 66.06 314 VAL A N 1
ATOM 2486 C CA . VAL A 1 314 ? -3.414 0.077 -7.580 1.00 66.06 314 VAL A CA 1
ATOM 2487 C C . VAL A 1 314 ? -4.852 0.428 -7.981 1.00 66.06 314 VAL A C 1
ATOM 2489 O O . VAL A 1 314 ? -5.812 0.256 -7.230 1.00 66.06 314 VAL A O 1
ATOM 2492 N N . ALA A 1 315 ? -4.996 1.103 -9.117 1.00 55.31 315 ALA A N 1
ATOM 2493 C CA . ALA A 1 315 ? -6.246 1.654 -9.582 1.00 55.31 315 ALA A CA 1
ATOM 2494 C C . ALA A 1 315 ? -7.066 0.501 -10.147 1.00 55.31 315 ALA A C 1
ATOM 2496 O O . ALA A 1 315 ? -6.925 0.147 -11.308 1.00 55.31 315 ALA A O 1
ATOM 2497 N N . LEU A 1 316 ? -7.891 -0.081 -9.270 1.00 53.50 316 LEU A N 1
ATOM 2498 C CA . LEU A 1 316 ? -9.151 -0.775 -9.545 1.00 53.50 316 LEU A CA 1
ATOM 2499 C C . LEU A 1 316 ? -9.361 -1.085 -11.038 1.00 53.50 316 LEU A C 1
ATOM 2501 O O . LEU A 1 316 ? -10.104 -0.376 -11.720 1.00 53.50 316 LEU A O 1
ATOM 2505 N N . VAL A 1 317 ? -8.772 -2.192 -11.500 1.00 54.84 317 VAL A N 1
ATOM 2506 C CA . VAL A 1 317 ? -8.963 -2.793 -12.840 1.00 54.84 317 VAL A CA 1
ATOM 2507 C C . VAL A 1 317 ? -10.457 -3.013 -13.171 1.00 54.84 317 VAL A C 1
ATOM 2509 O O . VAL A 1 317 ? -10.844 -3.220 -14.312 1.00 54.84 317 VAL A O 1
ATOM 2512 N N . ASN A 1 318 ? -11.346 -2.878 -12.183 1.00 61.16 318 ASN A N 1
ATOM 2513 C CA . ASN A 1 318 ? -12.793 -3.008 -12.327 1.00 61.16 318 ASN A CA 1
ATOM 2514 C C . ASN A 1 318 ? -13.527 -1.757 -12.857 1.00 61.16 318 ASN A C 1
ATOM 2516 O O . ASN A 1 318 ? -14.760 -1.740 -12.826 1.00 61.16 318 ASN A O 1
ATOM 2520 N N . LYS A 1 319 ? -12.846 -0.694 -13.313 1.00 74.94 319 LYS A N 1
ATOM 2521 C CA . LYS A 1 319 ? -13.547 0.416 -13.988 1.00 74.94 319 LYS A CA 1
ATOM 2522 C C . LYS A 1 319 ? -13.864 0.051 -15.448 1.00 74.94 319 LYS A C 1
ATOM 2524 O O . LYS A 1 319 ? -12.954 -0.346 -16.175 1.00 74.94 319 LYS A O 1
ATOM 2529 N N . PRO A 1 320 ? -15.118 0.224 -15.917 1.00 79.75 320 PRO A N 1
ATOM 2530 C CA . PRO A 1 320 ? -15.437 0.028 -17.328 1.00 79.75 320 PRO A CA 1
ATOM 2531 C C . PRO A 1 320 ? -14.601 0.993 -18.185 1.00 79.75 320 PRO A C 1
ATOM 2533 O O . PRO A 1 320 ? -14.487 2.172 -17.851 1.00 79.75 320 PRO A O 1
ATOM 2536 N N . ASN A 1 321 ? -14.035 0.488 -19.287 1.00 85.25 321 ASN A N 1
ATOM 2537 C CA . ASN A 1 321 ? -13.144 1.193 -20.229 1.00 85.25 321 ASN A CA 1
ATOM 2538 C C . ASN A 1 321 ? -11.690 1.412 -19.778 1.00 85.25 321 ASN A C 1
ATOM 2540 O O . ASN A 1 321 ? -10.975 2.188 -20.416 1.00 85.25 321 ASN A O 1
ATOM 2544 N N . CYS A 1 322 ? -11.236 0.737 -18.723 1.00 85.25 322 CYS A N 1
ATOM 2545 C CA . CYS A 1 322 ? -9.814 0.638 -18.406 1.00 85.25 322 CYS A CA 1
ATOM 2546 C C . CYS A 1 322 ? -9.292 -0.735 -18.840 1.00 85.25 322 CYS A C 1
ATOM 2548 O O . CYS A 1 322 ? -9.925 -1.752 -18.567 1.00 85.25 322 CYS A O 1
ATOM 2550 N N . VAL A 1 323 ? -8.162 -0.755 -19.543 1.00 84.69 323 VAL A N 1
ATOM 2551 C CA . VAL A 1 323 ? -7.461 -1.989 -19.915 1.00 84.69 323 VAL A CA 1
ATOM 2552 C C . VAL A 1 323 ? -6.106 -2.029 -19.225 1.00 84.69 323 VAL A C 1
ATOM 2554 O O . VAL A 1 323 ? -5.401 -1.014 -19.182 1.00 84.69 323 VAL A O 1
ATOM 2557 N N . ASP A 1 324 ? -5.760 -3.203 -18.700 1.00 83.94 324 ASP A N 1
ATOM 2558 C CA . ASP A 1 324 ? -4.415 -3.478 -18.212 1.00 83.94 324 ASP A CA 1
ATOM 2559 C C . ASP A 1 324 ? -3.475 -3.564 -19.415 1.00 83.94 324 ASP A C 1
ATOM 2561 O O . ASP A 1 324 ? -3.656 -4.387 -20.317 1.00 83.94 324 ASP A O 1
ATOM 2565 N N . ILE A 1 325 ? -2.474 -2.693 -19.436 1.00 86.75 325 ILE A N 1
ATOM 2566 C CA . ILE A 1 325 ? -1.384 -2.713 -20.409 1.00 86.75 325 ILE A CA 1
ATOM 2567 C C . ILE A 1 325 ? -0.072 -3.019 -19.680 1.00 86.75 325 ILE A C 1
ATOM 2569 O O . ILE A 1 325 ? 0.053 -2.704 -18.499 1.00 86.75 325 ILE A O 1
ATOM 2573 N N . PRO A 1 326 ? 0.923 -3.634 -20.336 1.00 88.88 326 PRO A N 1
ATOM 2574 C CA . PRO A 1 326 ? 2.251 -3.771 -19.745 1.00 88.88 326 PRO A CA 1
ATOM 2575 C C . PRO A 1 326 ? 2.831 -2.397 -19.373 1.00 88.88 326 PRO A C 1
ATOM 2577 O O . PRO A 1 326 ? 2.652 -1.436 -20.123 1.00 88.88 326 PRO A O 1
ATOM 2580 N N . GLU A 1 327 ? 3.526 -2.303 -18.235 1.00 89.50 327 GLU A N 1
ATOM 2581 C CA . GLU A 1 327 ? 4.255 -1.084 -17.863 1.00 89.50 327 GLU A CA 1
ATOM 2582 C C . GLU A 1 327 ? 5.355 -0.795 -18.889 1.00 89.50 327 GLU A C 1
ATOM 2584 O O . GLU A 1 327 ? 6.124 -1.683 -19.260 1.00 89.50 327 GLU A O 1
ATOM 2589 N N . ASP A 1 328 ? 5.444 0.458 -19.331 1.00 94.19 328 ASP A N 1
ATOM 2590 C CA . ASP A 1 328 ? 6.477 0.916 -20.260 1.00 94.19 328 ASP A CA 1
ATOM 2591 C C . ASP A 1 328 ? 7.438 1.844 -19.522 1.00 94.19 328 ASP A C 1
ATOM 2593 O O . ASP A 1 328 ? 7.244 3.059 -19.478 1.00 94.19 328 ASP A O 1
ATOM 2597 N N . LEU A 1 329 ? 8.479 1.258 -18.927 1.00 94.06 329 LEU A N 1
ATOM 2598 C CA . LEU A 1 329 ? 9.471 1.970 -18.113 1.00 94.06 329 LEU A CA 1
ATOM 2599 C C . LEU A 1 329 ? 10.307 2.992 -18.905 1.00 94.06 329 LEU A C 1
ATOM 2601 O O . LEU A 1 329 ? 11.051 3.759 -18.300 1.00 94.06 329 LEU A O 1
ATOM 2605 N N . ASN A 1 330 ? 10.185 3.037 -20.237 1.00 95.38 330 ASN A N 1
ATOM 2606 C CA . ASN A 1 330 ? 10.849 4.050 -21.061 1.00 95.38 330 ASN A CA 1
ATOM 2607 C C . ASN A 1 330 ? 10.093 5.388 -21.083 1.00 95.38 330 ASN A C 1
ATOM 2609 O O . ASN A 1 330 ? 10.610 6.381 -21.595 1.00 95.38 330 ASN A O 1
ATOM 2613 N N . LYS A 1 331 ? 8.861 5.429 -20.561 1.00 94.31 331 LYS A N 1
ATOM 2614 C CA . LYS A 1 331 ? 8.050 6.647 -20.465 1.00 94.31 331 LYS A CA 1
ATOM 2615 C C . LYS A 1 331 ? 8.114 7.241 -19.057 1.00 94.31 331 LYS A C 1
ATOM 2617 O O . LYS A 1 331 ? 8.247 6.501 -18.086 1.00 94.31 331 LYS A O 1
ATOM 2622 N N . PRO A 1 332 ? 7.977 8.567 -18.904 1.00 94.44 332 PRO A N 1
ATOM 2623 C CA . PRO A 1 332 ? 7.924 9.165 -17.580 1.00 94.44 332 PRO A CA 1
ATOM 2624 C C . PRO A 1 332 ? 6.573 8.898 -16.904 1.00 94.44 332 PRO A C 1
ATOM 2626 O O . PRO A 1 332 ? 5.543 8.701 -17.553 1.00 94.44 332 PRO A O 1
ATOM 2629 N N . TYR A 1 333 ? 6.554 8.921 -15.572 1.00 93.81 333 TYR A N 1
ATOM 2630 C CA . TYR A 1 333 ? 5.309 8.879 -14.804 1.00 93.81 333 TYR A CA 1
ATOM 2631 C C . TYR A 1 333 ? 4.428 10.100 -15.147 1.00 93.81 333 TYR A C 1
ATOM 2633 O O . TYR A 1 333 ? 4.951 11.215 -15.211 1.00 93.81 333 TYR A O 1
ATOM 2641 N N . PRO A 1 334 ? 3.097 9.951 -15.320 1.00 92.50 334 PRO A N 1
ATOM 2642 C CA . PRO A 1 334 ? 2.276 8.747 -15.115 1.00 92.50 334 PRO A CA 1
ATOM 2643 C C . PRO A 1 334 ? 2.106 7.860 -16.362 1.00 92.50 334 PRO A C 1
ATOM 2645 O O . PRO A 1 334 ? 1.330 6.909 -16.337 1.00 92.50 334 PRO A O 1
ATOM 2648 N N . GLN A 1 335 ? 2.781 8.163 -17.473 1.00 92.12 335 GLN A N 1
ATOM 2649 C CA . GLN A 1 335 ? 2.546 7.500 -18.763 1.00 92.12 335 GLN A CA 1
ATOM 2650 C C . GLN A 1 335 ? 3.116 6.077 -18.840 1.00 92.12 335 GLN A C 1
ATOM 2652 O O . GLN A 1 335 ? 2.706 5.316 -19.713 1.00 92.12 335 GLN A O 1
ATOM 2657 N N . CYS A 1 336 ? 4.031 5.711 -17.943 1.00 92.94 336 CYS A N 1
ATOM 2658 C CA . CYS A 1 336 ? 4.545 4.347 -17.820 1.00 92.94 336 CYS A CA 1
ATOM 2659 C C . CYS A 1 336 ? 3.599 3.377 -17.082 1.00 92.94 336 CYS A C 1
ATOM 2661 O O . CYS A 1 336 ? 3.879 2.180 -17.052 1.00 92.94 336 CYS A O 1
ATOM 2663 N N . CYS A 1 337 ? 2.502 3.858 -16.478 1.00 91.25 337 CYS A N 1
ATOM 2664 C CA . CYS A 1 337 ? 1.626 3.024 -15.652 1.00 91.25 337 CYS A CA 1
ATOM 2665 C C . CYS A 1 337 ? 0.830 2.000 -16.475 1.00 91.25 337 CYS A C 1
ATOM 2667 O O . CYS A 1 337 ? 0.328 2.308 -17.556 1.00 91.25 337 CYS A O 1
ATOM 2669 N N . ALA A 1 338 ? 0.621 0.812 -15.897 1.00 88.31 338 ALA A N 1
ATOM 2670 C CA . ALA A 1 338 ? -0.054 -0.340 -16.508 1.00 88.31 338 ALA A CA 1
ATOM 2671 C C . ALA A 1 338 ? -1.568 -0.194 -16.759 1.00 88.31 338 ALA A C 1
ATOM 2673 O O . ALA A 1 338 ? -2.255 -1.188 -16.972 1.00 88.31 338 ALA A O 1
ATOM 2674 N N . VAL A 1 339 ? -2.131 1.014 -16.723 1.00 84.88 339 VAL A N 1
ATOM 2675 C CA . VAL A 1 339 ? -3.578 1.210 -16.873 1.00 84.88 339 VAL A CA 1
ATOM 2676 C C . VAL A 1 339 ? -3.842 2.313 -17.880 1.00 84.88 339 VAL A C 1
ATOM 2678 O O . VAL A 1 339 ? -3.475 3.469 -17.669 1.00 84.88 339 VAL A O 1
ATOM 2681 N N . LYS A 1 340 ? -4.546 1.967 -18.960 1.00 81.19 340 LYS A N 1
ATOM 2682 C CA . LYS A 1 340 ? -5.055 2.940 -19.928 1.00 81.19 340 LYS A CA 1
ATOM 2683 C C . LYS A 1 340 ? -6.573 2.968 -19.854 1.00 81.19 340 LYS A C 1
ATOM 2685 O O . LYS A 1 340 ? -7.239 2.028 -20.281 1.00 81.19 340 LYS A O 1
ATOM 2690 N N . CYS A 1 341 ? -7.117 4.056 -19.319 1.00 82.19 341 CYS A N 1
ATOM 2691 C CA . CYS A 1 341 ? -8.553 4.308 -19.339 1.00 82.19 341 CYS A CA 1
ATOM 2692 C C . CYS A 1 341 ? -8.898 5.188 -20.541 1.00 82.19 341 CYS A C 1
ATOM 2694 O O . CYS A 1 341 ? -8.315 6.256 -20.719 1.00 82.19 341 CYS A O 1
ATOM 2696 N N . ILE A 1 342 ? -9.840 4.740 -21.368 1.00 78.56 342 ILE A N 1
ATOM 2697 C CA . ILE A 1 342 ? -10.364 5.539 -22.477 1.00 78.56 342 ILE A CA 1
ATOM 2698 C C . ILE A 1 342 ? -11.389 6.511 -21.884 1.00 78.56 342 ILE A C 1
ATOM 2700 O O . ILE A 1 342 ? -12.500 6.113 -21.536 1.00 78.56 342 ILE A O 1
ATOM 2704 N N . THR A 1 343 ? -11.018 7.781 -21.736 1.00 72.69 343 THR A N 1
ATOM 2705 C CA . THR A 1 343 ? -11.987 8.860 -21.502 1.00 72.69 343 THR A CA 1
ATOM 2706 C C . THR A 1 343 ? -12.743 9.097 -22.804 1.00 72.69 343 THR A C 1
ATOM 2708 O O . THR A 1 343 ? -12.131 9.513 -23.787 1.00 72.69 343 THR A O 1
ATOM 2711 N N . ARG A 1 344 ? -14.036 8.756 -22.829 1.00 58.72 344 ARG A N 1
ATOM 2712 C CA . ARG A 1 344 ? -14.949 9.198 -23.891 1.00 58.72 344 ARG A CA 1
ATOM 2713 C C . ARG A 1 344 ? -15.322 10.655 -23.705 1.00 58.72 344 ARG A C 1
ATOM 2715 O O . ARG A 1 344 ? -15.486 11.049 -22.527 1.00 58.72 344 ARG A O 1
#

InterPro domains:
  IPR029277 Single domain Von Willebrand factor type C domain [PF15430] (274-341)
  IPR029277 Single domain Von Willebrand factor type C domain [SM01318] (40-106)
  IPR029277 Single domain Von Willebrand factor type C domain [SM01318] (274-341)
  IPR053308 Vago-like [PTHR39957] (237-344)

Secondary structure (DSSP, 8-state):
--HHHHHHHHHHHHHHHHHTT--EEEEEEPPPTTPPTTEEEETTTEEEESEEEE-TTSSEEEEE-TTS-EEEEEE-S------TT--S-B---TTSPTTTSS-BPPPP-TTTHHHHHHHHHHHH-TTHHHHHHHHHHHHHHHHHHS---S-EEEEEPPPTTPPTTEEEETTTEEEESEEE--TTSSEEEEE-TTS-EEEEEPPTTS-SSSS---PPPPPPPPP----------HHHHHHHHHHHHHHHHHHHHHHHGGGS--PPPPTTPPTTEEEETTTEEEETT-EEEPTTSSEEEEE-TT-SS-EEEEE-----TTSTTEEE----TTSPTTTTSSEEE---

Radius of gyration: 29.65 Å; Cα contacts (8 Å, |Δi|>4): 488; chains: 1; bounding box: 74×53×72 Å

pLDDT: mean 75.04, std 20.45, range [33.09, 97.75]

Foldseek 3Di:
DDPVVVVVLVVVVVVVVVVPQPQKDKDKAAADPPADQQWAQDPVPGIHHAAKDQDQQAQWIWHQHRNRIIMIIDGHPENPPPDPDPPDWDAQDRRDHHPVRHTHDDPPPPDPPVVVVVVVVLVPDPVNVVVVVVVVVVVVVVCVVPVPVPFDKDKAAADPPEDQQWAQDPVPGTGHAAKDDPPQFQWIWHQHRNRMIIITHDPPDDDPDDDCNPDDDDDDDDDDDDDDDDPPPPVVVVVVVVVVSVVVVVVVVVVVVVPPPWDQQDPPEDQQWAADPQFGIDHAQDKDQGPPFQWIKGIHNRSNRTIDIGHQPPPDPPDPQKDFAQFDSVDHPPVRDRIDHDDD

Mean predicted aligned error: 19.13 Å

Organism: Tribolium castaneum (NCBI:txid7070)

Sequence (344 aa):
MNIFTTVLILSLCILQLSFARTNLKWTLMKPHPWRKVGRCYHEDYGHLSVGKTEIEGKCMALRCHPDGSVTLFECGPRIFKGMRRCVREKPLEPWKPFRQCCPVHCPEMGNHYIFKSLSKIIHTSRAMKLFLPILFLSLYTFKLSFGAGNVKFTLHKPHPWRKVGGCYYEEYGHLRVGITDPKGQCMALKCHPDGSVTVFECGPRIFKGLWRCKEKPFEPLKPWHPGQLKVNSITRMKSVTVLFLAAVCIFQLLNIEAALIQYGPNSNRRPGGCYDERVGHLKAGAEAPVPGACEKMTCDVSGSGWMQHISCGVALVNKPNCVDIPEDLNKPYPQCCAVKCITR

Solvent-accessible surface area (backbone atoms only — not comparable to full-atom values): 20627 Å² total; per-residue (Å²): 134,57,72,67,59,55,51,52,53,50,50,53,54,53,60,55,61,66,70,76,68,67,54,58,42,69,46,83,41,73,56,40,91,85,34,52,93,79,22,14,39,42,91,94,70,42,76,38,66,62,42,78,46,74,44,85,74,40,48,27,33,41,31,24,40,84,86,15,27,36,35,41,38,39,62,31,99,60,32,75,69,96,52,104,73,61,83,64,67,39,72,70,37,35,88,39,62,68,79,72,8,41,47,34,61,44,80,73,84,78,70,68,62,64,59,54,55,48,54,60,58,53,73,74,39,78,70,44,72,61,47,50,58,52,51,47,50,51,52,45,49,50,42,64,77,66,45,77,61,56,60,49,74,48,80,42,74,56,40,91,83,34,51,91,75,20,12,41,43,91,93,72,44,77,39,63,57,42,80,48,69,55,89,92,54,74,40,40,36,36,24,39,84,86,15,27,38,39,40,39,37,66,37,94,86,82,69,96,80,82,65,88,72,88,72,81,92,80,83,87,81,82,90,81,83,89,78,89,74,88,88,81,69,73,73,68,58,57,56,56,55,52,52,51,54,49,52,52,53,53,57,51,60,67,53,57,66,72,71,53,91,71,66,70,60,47,90,85,37,54,91,55,13,15,43,45,93,76,68,41,78,34,50,40,58,35,71,47,70,38,77,97,49,50,24,38,38,36,20,36,72,83,17,77,22,42,67,48,80,46,59,66,69,92,69,63,78,84,43,90,60,45,44,84,45,80,63,40,76,91,42,62,66,77,74,7,40,40,64,51,63,68,82,126